Protein AF-A0A7V3AU73-F1 (afdb_monomer_lite)

Secondary structure (DSSP, 8-state):
--S-------TTTS-TTT-HHHHEE---S-----TT-------EE---TTPPSEEEEEEEE----SSHHHHHHHHHHS---EEEEEEEE-------EEEEEEEES-SEESSSPEEEEEEEEE-SSS-EEEEEEEEEEETTS-EEEEEEEEEEE-TT-EEEEEEEE--SS-EEEEEEEEEEETTTTEEEEEEEEEEE--HHHHHHHHHHHHHHHHHHHHHHHHHHHHT--S-S----------

Structure (mmCIF, N/CA/C/O backbone):
data_AF-A0A7V3AU73-F1
#
_entry.id   AF-A0A7V3AU73-F1
#
loop_
_atom_site.group_PDB
_atom_site.id
_atom_site.type_symbol
_atom_site.label_atom_id
_atom_site.label_alt_id
_atom_site.label_comp_id
_atom_site.label_asym_id
_atom_site.label_entity_id
_atom_site.label_seq_id
_atom_site.pdbx_PDB_ins_code
_atom_site.Cartn_x
_atom_site.Cartn_y
_atom_site.Cartn_z
_atom_site.occupancy
_atom_site.B_iso_or_equiv
_atom_site.auth_seq_id
_atom_site.auth_comp_id
_atom_site.auth_asym_id
_atom_site.auth_atom_id
_atom_site.pdbx_PDB_model_num
ATOM 1 N N . MET A 1 1 ? 14.016 13.821 -32.646 1.00 44.41 1 MET A N 1
ATOM 2 C CA . MET A 1 1 ? 15.423 14.278 -32.546 1.00 44.41 1 MET A CA 1
ATOM 3 C C . MET A 1 1 ? 15.531 15.671 -33.164 1.00 44.41 1 MET A C 1
ATOM 5 O O . MET A 1 1 ? 15.060 15.792 -34.288 1.00 44.41 1 MET A O 1
ATOM 9 N N . PRO A 1 2 ? 16.082 16.699 -32.487 1.00 37.84 2 PRO A N 1
ATOM 10 C CA . PRO A 1 2 ? 16.009 18.085 -32.972 1.00 37.84 2 PRO A CA 1
ATOM 11 C C . PRO A 1 2 ? 17.142 18.556 -33.902 1.00 37.84 2 PRO A C 1
ATOM 13 O O . PRO A 1 2 ? 17.043 19.681 -34.363 1.00 37.84 2 PRO A O 1
ATOM 16 N N . ASP A 1 3 ? 18.185 17.762 -34.197 1.00 43.97 3 ASP A N 1
ATOM 17 C CA . ASP A 1 3 ? 19.396 18.325 -34.845 1.00 43.97 3 ASP A CA 1
ATOM 18 C C . ASP A 1 3 ? 19.974 17.534 -36.038 1.00 43.97 3 ASP A C 1
ATOM 20 O O . ASP A 1 3 ? 21.071 17.821 -36.503 1.00 43.97 3 ASP A O 1
ATOM 24 N N . GLY A 1 4 ? 19.264 16.519 -36.555 1.00 45.91 4 GLY A N 1
ATOM 25 C CA . GLY A 1 4 ? 19.542 15.882 -37.863 1.00 45.91 4 GLY A CA 1
ATOM 26 C C . GLY A 1 4 ? 20.927 15.242 -38.091 1.00 45.91 4 GLY A C 1
ATOM 27 O O . GLY A 1 4 ? 21.167 14.668 -39.155 1.00 45.91 4 GLY A O 1
ATOM 28 N N . LYS A 1 5 ? 21.851 15.308 -37.128 1.00 54.16 5 LYS A N 1
ATOM 29 C CA . LYS A 1 5 ? 23.235 14.860 -37.283 1.00 54.16 5 LYS A CA 1
ATOM 30 C C . LYS A 1 5 ? 23.318 13.340 -37.137 1.00 54.16 5 LYS A C 1
ATOM 32 O O . LYS A 1 5 ? 23.089 12.790 -36.062 1.00 54.16 5 LYS A O 1
ATOM 37 N N . ARG A 1 6 ? 23.650 12.657 -38.235 1.00 55.69 6 ARG A N 1
ATOM 38 C CA . ARG A 1 6 ? 23.895 11.208 -38.275 1.00 55.69 6 ARG A CA 1
ATOM 39 C C . ARG A 1 6 ? 25.216 10.910 -37.562 1.00 55.69 6 ARG A C 1
ATOM 41 O O . ARG A 1 6 ? 26.278 11.215 -38.097 1.00 55.69 6 ARG A O 1
ATOM 48 N N . ILE A 1 7 ? 25.164 10.334 -36.363 1.00 59.19 7 ILE A N 1
ATOM 49 C CA . ILE A 1 7 ? 26.366 9.888 -35.650 1.00 59.19 7 ILE A CA 1
ATOM 50 C C . ILE A 1 7 ? 26.453 8.367 -35.771 1.00 59.19 7 ILE A C 1
ATOM 52 O O . ILE A 1 7 ? 25.631 7.633 -35.225 1.00 59.19 7 ILE A O 1
ATOM 56 N N . LEU A 1 8 ? 27.448 7.900 -36.524 1.00 63.59 8 LEU A N 1
ATOM 57 C CA . LEU A 1 8 ? 27.795 6.486 -36.607 1.00 63.59 8 LEU A CA 1
ATOM 58 C C . LEU A 1 8 ? 28.567 6.113 -35.346 1.00 63.59 8 LEU A C 1
ATOM 60 O O . LEU A 1 8 ? 29.706 6.533 -35.153 1.00 63.59 8 LEU A O 1
ATOM 64 N N . HIS A 1 9 ? 27.933 5.330 -34.484 1.00 64.56 9 HIS A N 1
ATOM 65 C CA . HIS A 1 9 ? 28.594 4.772 -33.320 1.00 64.56 9 HIS A CA 1
ATOM 66 C C . HIS A 1 9 ? 29.014 3.332 -33.588 1.00 64.56 9 HIS A C 1
ATOM 68 O O . HIS A 1 9 ? 28.239 2.547 -34.133 1.00 64.56 9 HIS A O 1
ATOM 74 N N . ASP A 1 10 ? 30.225 2.980 -33.157 1.00 67.62 10 ASP A N 1
ATOM 75 C CA . ASP A 1 10 ? 30.650 1.587 -33.114 1.00 67.62 10 ASP A CA 1
ATOM 76 C C . ASP A 1 10 ? 29.759 0.838 -32.103 1.00 67.62 10 ASP A C 1
ATOM 78 O O . ASP A 1 10 ? 29.792 1.150 -30.906 1.00 67.62 10 ASP A O 1
ATOM 82 N N . PRO A 1 11 ? 28.961 -0.146 -32.545 1.00 63.16 11 PRO A N 1
ATOM 83 C CA . PRO A 1 11 ? 28.036 -0.881 -31.687 1.00 63.16 11 PRO A CA 1
ATOM 84 C C . PRO A 1 11 ? 28.721 -1.664 -30.551 1.00 63.16 11 PRO A C 1
ATOM 86 O O . PRO A 1 11 ? 28.030 -2.120 -29.640 1.00 63.16 11 PRO A O 1
ATOM 89 N N . TYR A 1 12 ? 30.050 -1.820 -30.573 1.00 64.38 12 TYR A N 1
ATOM 90 C CA . TYR A 1 12 ? 30.824 -2.421 -29.481 1.00 64.38 12 TYR A CA 1
ATOM 91 C C . TYR A 1 12 ? 31.337 -1.406 -28.448 1.00 64.38 12 TYR A C 1
ATOM 93 O O . TYR A 1 12 ? 31.782 -1.814 -27.377 1.00 64.38 12 TYR A O 1
ATOM 101 N N . LYS A 1 13 ? 31.266 -0.101 -28.742 1.00 71.75 13 LYS A N 1
ATOM 102 C CA . LYS A 1 13 ? 31.781 0.989 -27.889 1.00 71.75 13 LYS A CA 1
ATOM 103 C C . LYS A 1 13 ? 30.684 1.870 -27.284 1.00 71.75 13 LYS A C 1
ATOM 105 O O . LYS A 1 13 ? 30.987 2.846 -26.605 1.00 71.75 13 LYS A O 1
ATOM 110 N N . VAL A 1 14 ? 29.421 1.549 -27.544 1.00 74.19 14 VAL A N 1
ATOM 111 C CA . VAL A 1 14 ? 28.250 2.261 -27.013 1.00 74.19 14 VAL A CA 1
ATOM 112 C C . VAL A 1 14 ? 27.776 1.672 -25.692 1.00 74.19 14 VAL A C 1
ATOM 114 O O . VAL A 1 14 ? 27.942 0.478 -25.435 1.00 74.19 14 VAL A O 1
ATOM 117 N N . ASP A 1 15 ? 27.122 2.502 -24.879 1.00 76.56 15 ASP A N 1
ATOM 118 C CA . ASP A 1 15 ? 26.370 2.031 -23.718 1.00 76.56 15 ASP A CA 1
ATOM 119 C C . ASP A 1 15 ? 25.261 1.072 -24.180 1.00 76.56 15 ASP A C 1
ATOM 121 O O . ASP A 1 15 ? 24.298 1.458 -24.852 1.00 76.56 15 ASP A O 1
ATOM 125 N N . LYS A 1 16 ? 25.410 -0.202 -23.808 1.00 78.19 16 LYS A N 1
ATOM 126 C CA . LYS A 1 16 ? 24.488 -1.279 -24.179 1.00 78.19 16 LYS A CA 1
ATOM 127 C C . LYS A 1 16 ? 23.108 -1.124 -23.542 1.00 78.19 16 LYS A C 1
ATOM 129 O O . LYS A 1 16 ? 22.170 -1.767 -23.995 1.00 78.19 16 LYS A O 1
ATOM 134 N N . THR A 1 17 ? 22.956 -0.282 -22.520 1.00 74.00 17 THR A N 1
ATOM 135 C CA . THR A 1 17 ? 21.655 -0.007 -21.887 1.00 74.00 17 THR A CA 1
ATOM 136 C C . THR A 1 17 ? 20.844 1.061 -22.625 1.00 74.00 17 THR A C 1
ATOM 138 O O . THR A 1 17 ? 19.645 1.188 -22.386 1.00 74.00 17 THR A O 1
ATOM 141 N N . GLN A 1 18 ? 21.475 1.817 -23.533 1.00 74.12 18 GLN A N 1
ATOM 142 C CA . GLN A 1 18 ? 20.872 2.983 -24.191 1.00 74.12 18 GLN A CA 1
ATOM 143 C C . GLN A 1 18 ? 21.054 3.008 -25.717 1.00 74.12 18 GLN A C 1
ATOM 145 O O . GLN A 1 18 ? 20.690 3.988 -26.365 1.00 74.12 18 GLN A O 1
ATOM 150 N N . SER A 1 19 ? 21.603 1.950 -26.320 1.00 81.31 19 SER A N 1
ATOM 151 C CA . SER A 1 19 ? 21.853 1.906 -27.761 1.00 81.31 19 SER A CA 1
ATOM 152 C C . SER A 1 19 ? 21.180 0.721 -28.441 1.00 81.31 19 SER A C 1
ATOM 154 O O . SER A 1 19 ? 21.628 -0.421 -28.320 1.00 81.31 19 SER A O 1
ATOM 156 N N . LEU A 1 20 ? 20.179 1.014 -29.276 1.00 83.31 20 LEU A N 1
ATOM 157 C CA . LEU A 1 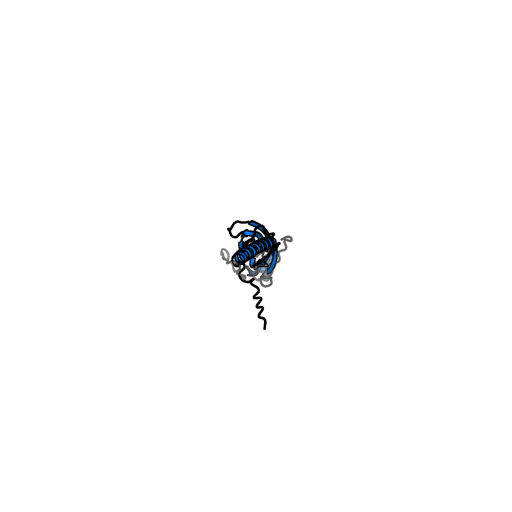20 ? 19.521 0.028 -30.138 1.00 83.31 20 LEU A CA 1
ATOM 158 C C . LEU A 1 20 ? 20.498 -0.656 -31.111 1.00 83.31 20 LEU A C 1
ATOM 160 O O . LEU A 1 20 ? 20.354 -1.841 -31.395 1.00 83.31 20 LEU A O 1
ATOM 164 N N . GLY A 1 21 ? 21.557 0.036 -31.548 1.00 83.38 21 GLY A N 1
ATOM 165 C CA . GLY A 1 21 ? 22.608 -0.559 -32.386 1.00 83.38 21 GLY A CA 1
ATOM 166 C C . GLY A 1 21 ? 23.348 -1.729 -31.720 1.00 83.38 21 GLY A C 1
ATOM 167 O O . GLY A 1 21 ? 23.865 -2.614 -32.408 1.00 83.38 21 GLY A O 1
ATOM 168 N N . SER A 1 22 ? 23.378 -1.769 -30.382 1.00 84.62 22 SER A N 1
ATOM 169 C CA . SER A 1 22 ? 23.970 -2.872 -29.612 1.00 84.62 22 SER A CA 1
ATOM 170 C C . SER A 1 22 ? 23.030 -4.076 -29.442 1.00 84.62 22 SER A C 1
ATOM 172 O O . SER A 1 22 ? 23.507 -5.203 -29.271 1.00 84.62 22 SER A O 1
ATOM 174 N N . TRP A 1 23 ? 21.716 -3.844 -29.538 1.00 88.94 23 TRP A N 1
ATOM 175 C CA . TRP A 1 23 ? 20.660 -4.861 -29.451 1.00 88.94 23 TRP A CA 1
ATOM 176 C C . TRP A 1 23 ? 20.422 -5.553 -30.794 1.00 88.94 23 TRP A C 1
ATOM 178 O O . TRP A 1 23 ? 19.960 -6.689 -30.838 1.00 88.94 23 TRP A O 1
ATOM 188 N N . ILE A 1 24 ? 20.765 -4.887 -31.901 1.00 89.25 24 ILE A N 1
ATOM 189 C CA . ILE A 1 24 ? 20.651 -5.443 -33.250 1.00 89.25 24 ILE A CA 1
ATOM 190 C C . ILE A 1 24 ? 21.712 -6.528 -33.472 1.00 89.25 24 ILE A C 1
ATOM 192 O O . ILE A 1 24 ? 22.922 -6.263 -33.517 1.00 89.25 24 ILE A O 1
ATOM 196 N N . ARG A 1 25 ? 21.238 -7.756 -33.683 1.00 89.56 25 ARG A N 1
ATOM 197 C CA . ARG A 1 25 ? 22.024 -8.907 -34.125 1.00 89.56 25 ARG A CA 1
ATOM 198 C C . ARG A 1 25 ? 21.788 -9.109 -35.619 1.00 89.56 25 ARG A C 1
ATOM 200 O O . ARG A 1 25 ? 20.694 -9.448 -36.060 1.00 89.56 25 ARG A O 1
ATOM 207 N N . ILE A 1 26 ? 22.838 -8.859 -36.389 1.00 88.00 26 ILE A N 1
ATOM 208 C CA . ILE A 1 26 ? 22.878 -9.020 -37.841 1.00 88.00 26 ILE A CA 1
ATOM 209 C C . ILE A 1 26 ? 24.283 -9.479 -38.227 1.00 88.00 26 ILE A C 1
ATOM 211 O O . ILE A 1 26 ? 25.243 -9.213 -37.498 1.00 88.00 26 ILE A O 1
ATOM 215 N N . GLN A 1 27 ? 24.424 -10.160 -39.360 1.00 82.19 27 GLN A N 1
ATOM 216 C CA . GLN A 1 27 ? 25.736 -10.468 -39.916 1.00 82.19 27 GLN A CA 1
ATOM 217 C C . GLN A 1 27 ? 26.472 -9.162 -40.263 1.00 82.19 27 GLN A C 1
ATOM 219 O O . GLN A 1 27 ? 25.979 -8.353 -41.042 1.00 82.19 27 GLN A O 1
ATOM 224 N N . ARG A 1 28 ? 27.644 -8.947 -39.650 1.00 76.31 28 ARG A N 1
ATOM 225 C CA . ARG A 1 28 ? 28.476 -7.734 -39.819 1.00 76.31 28 ARG A CA 1
ATOM 226 C C . ARG A 1 28 ? 29.751 -7.977 -40.631 1.00 76.31 28 ARG A C 1
ATOM 228 O O . ARG A 1 28 ? 30.557 -7.066 -40.787 1.00 76.31 28 ARG A O 1
ATOM 235 N N . SER A 1 29 ? 29.964 -9.209 -41.094 1.00 74.56 29 SER A N 1
ATOM 236 C CA . SER A 1 29 ? 31.065 -9.548 -41.995 1.00 74.56 29 SER A CA 1
ATOM 237 C C . SER A 1 29 ? 30.794 -9.019 -43.403 1.00 74.56 29 SER A C 1
ATOM 239 O O . SER A 1 29 ? 29.657 -8.677 -43.725 1.00 74.56 29 SER A O 1
ATOM 241 N N . ALA A 1 30 ? 31.820 -9.015 -44.257 1.00 79.38 30 ALA A N 1
ATOM 242 C CA . ALA A 1 30 ? 31.629 -8.797 -45.686 1.00 79.38 30 ALA A CA 1
ATOM 243 C C . ALA A 1 30 ? 30.572 -9.774 -46.230 1.00 79.38 30 ALA A C 1
ATOM 245 O O . ALA A 1 30 ? 30.583 -10.963 -45.896 1.00 79.38 30 ALA A O 1
ATOM 246 N N . ILE A 1 31 ? 29.645 -9.243 -47.024 1.00 83.00 31 ILE A N 1
ATOM 247 C CA . ILE A 1 31 ? 28.599 -10.002 -47.706 1.00 83.00 31 ILE A CA 1
ATOM 248 C C . ILE A 1 31 ? 28.890 -9.867 -49.194 1.00 83.00 31 ILE A C 1
ATOM 250 O O . ILE A 1 31 ? 28.791 -8.777 -49.754 1.00 83.00 31 ILE A O 1
ATOM 254 N N . GLU A 1 32 ? 29.286 -10.966 -49.821 1.00 83.94 32 GLU A N 1
ATOM 255 C CA . GLU A 1 32 ? 29.528 -11.004 -51.258 1.00 83.94 32 GLU A CA 1
ATOM 256 C C . GLU A 1 32 ? 28.203 -11.241 -51.989 1.00 83.94 32 GLU A C 1
ATOM 258 O O . GLU A 1 32 ? 27.540 -12.255 -51.770 1.00 83.94 32 GLU A O 1
ATOM 263 N N . LEU A 1 33 ? 27.807 -10.301 -52.848 1.00 84.31 33 LEU A N 1
ATOM 264 C CA . LEU A 1 33 ? 26.556 -10.360 -53.599 1.00 84.31 33 LEU A CA 1
ATOM 265 C C . LEU A 1 33 ? 26.846 -10.351 -55.101 1.00 84.31 33 LEU A C 1
ATOM 267 O O . LEU A 1 33 ? 27.285 -9.348 -55.660 1.00 84.31 33 LEU A O 1
ATOM 271 N N . TRP A 1 34 ? 26.580 -11.478 -55.754 1.00 87.81 34 TRP A N 1
ATOM 272 C CA . TRP A 1 34 ? 26.745 -11.626 -57.198 1.00 87.81 34 TRP A CA 1
ATOM 273 C C . TRP A 1 34 ? 25.564 -11.010 -57.967 1.00 87.81 34 TRP A C 1
ATOM 275 O O . TRP A 1 34 ? 24.449 -10.966 -57.437 1.00 87.81 34 TRP A O 1
ATOM 285 N N . PRO A 1 35 ? 25.758 -10.584 -59.230 1.00 88.44 35 PRO A N 1
ATOM 286 C CA . PRO A 1 35 ? 24.667 -10.095 -60.068 1.00 88.44 35 PRO A CA 1
ATOM 287 C C . PRO A 1 35 ? 23.498 -11.088 -60.121 1.00 88.44 35 PRO A C 1
ATOM 289 O O . PRO A 1 35 ? 23.710 -12.291 -60.260 1.00 88.44 35 PRO A O 1
ATOM 292 N N . GLN A 1 36 ? 22.267 -10.575 -60.020 1.00 91.12 36 GLN A N 1
ATOM 293 C CA . GLN A 1 36 ? 21.020 -11.360 -60.027 1.00 91.12 36 GLN A CA 1
ATOM 294 C C . GLN A 1 36 ? 20.860 -12.359 -58.865 1.00 91.12 36 GLN A C 1
ATOM 296 O O . GLN A 1 36 ? 19.946 -13.183 -58.892 1.00 91.12 36 GLN A O 1
ATOM 301 N N . LYS A 1 37 ? 21.714 -12.308 -57.833 1.00 90.75 37 LYS A N 1
ATOM 302 C CA . LYS A 1 37 ? 21.525 -13.107 -56.618 1.00 90.75 37 LYS A CA 1
ATOM 303 C C . LYS A 1 37 ? 20.809 -12.317 -55.534 1.00 90.75 37 LYS A C 1
ATOM 305 O O . LYS A 1 37 ? 21.000 -11.117 -55.383 1.00 90.75 37 LYS A O 1
ATOM 310 N N . GLU A 1 38 ? 20.016 -13.036 -54.753 1.00 88.38 38 GLU A N 1
ATOM 311 C CA . GLU A 1 38 ? 19.366 -12.544 -53.545 1.00 88.38 38 GLU A CA 1
ATOM 312 C C . GLU A 1 38 ? 19.988 -13.248 -52.336 1.00 88.38 38 GLU A C 1
ATOM 314 O O . GLU A 1 38 ? 20.197 -14.464 -52.354 1.00 88.38 38 GLU A O 1
ATOM 319 N N . ILE A 1 39 ? 20.287 -12.488 -51.284 1.00 86.88 39 ILE A N 1
ATOM 320 C CA . ILE A 1 39 ? 20.764 -13.022 -50.007 1.00 86.88 39 ILE A CA 1
ATOM 321 C C . ILE A 1 39 ? 19.788 -12.590 -48.921 1.00 86.88 39 ILE A C 1
ATOM 323 O O . ILE A 1 39 ? 19.478 -11.408 -48.781 1.00 86.88 39 ILE A O 1
ATOM 327 N N . LYS A 1 40 ? 19.328 -13.555 -48.122 1.00 88.75 40 LYS A N 1
ATOM 328 C CA . LYS A 1 40 ? 18.497 -13.296 -46.946 1.00 88.75 40 LYS A CA 1
ATOM 329 C C . LYS A 1 40 ? 19.389 -13.150 -45.725 1.00 88.75 40 LYS A C 1
ATOM 331 O O . LYS A 1 40 ? 20.079 -14.095 -45.350 1.00 88.75 40 LYS A O 1
ATOM 336 N N . ILE A 1 41 ? 19.351 -11.979 -45.101 1.00 87.25 41 ILE A N 1
ATOM 337 C CA . ILE A 1 41 ? 20.136 -11.684 -43.904 1.00 87.25 41 ILE A CA 1
ATOM 338 C C . ILE A 1 41 ? 19.188 -11.719 -42.702 1.00 87.25 41 ILE A C 1
ATOM 340 O O . ILE A 1 41 ? 18.298 -10.868 -42.618 1.00 87.25 41 ILE A O 1
ATOM 344 N N . PRO A 1 42 ? 19.329 -12.685 -41.779 1.00 89.12 42 PRO A N 1
ATOM 345 C CA . PRO A 1 42 ? 18.501 -12.721 -40.586 1.00 89.12 42 PRO A CA 1
ATOM 346 C C . PRO A 1 42 ? 18.829 -11.527 -39.684 1.00 89.12 42 PRO A C 1
ATOM 348 O O . PRO A 1 42 ? 19.992 -11.235 -39.400 1.00 89.12 42 PRO A O 1
ATOM 351 N N . LEU A 1 43 ? 17.775 -10.859 -39.226 1.00 89.25 43 LEU A N 1
ATOM 352 C CA . LEU A 1 43 ? 17.826 -9.761 -38.273 1.00 89.25 43 LEU A CA 1
ATOM 353 C C . LEU A 1 43 ? 17.102 -10.201 -37.002 1.00 89.25 43 LEU A C 1
ATOM 355 O O . LEU A 1 43 ? 15.934 -10.585 -37.064 1.00 89.25 43 LEU A O 1
ATOM 359 N N . SER A 1 44 ? 17.769 -10.121 -35.854 1.00 91.06 44 SER A N 1
ATOM 360 C CA . SER A 1 44 ? 17.131 -10.308 -34.551 1.00 91.06 44 SER A CA 1
ATOM 361 C C . SER A 1 44 ? 17.472 -9.171 -33.595 1.00 91.06 44 SER A C 1
ATOM 363 O O . SER A 1 44 ? 18.477 -8.470 -33.747 1.00 91.06 44 SER A O 1
ATOM 365 N N . LEU A 1 45 ? 16.586 -8.961 -32.623 1.00 90.44 45 LEU A N 1
ATOM 366 C CA . LEU A 1 45 ? 16.722 -7.935 -31.604 1.00 90.44 45 LEU A CA 1
ATOM 367 C C . LEU A 1 45 ? 16.863 -8.600 -30.236 1.00 90.44 45 LEU A C 1
ATOM 369 O O . LEU A 1 45 ? 15.994 -9.357 -29.817 1.00 90.44 45 LEU A O 1
ATOM 373 N N . ASP A 1 46 ? 17.957 -8.291 -29.557 1.00 89.62 46 ASP A N 1
ATOM 374 C CA . ASP A 1 46 ? 18.306 -8.788 -28.231 1.00 89.62 46 ASP A CA 1
ATOM 375 C C . ASP A 1 46 ? 18.366 -7.589 -27.277 1.00 89.62 46 ASP A C 1
ATOM 377 O O . ASP A 1 46 ? 19.396 -6.921 -27.143 1.00 89.62 46 ASP A O 1
ATOM 381 N N . ILE A 1 47 ? 17.201 -7.235 -26.723 1.00 86.06 47 ILE A N 1
ATOM 382 C CA . ILE A 1 47 ? 17.039 -6.061 -25.858 1.00 86.06 47 ILE A CA 1
ATOM 383 C C . ILE A 1 47 ? 17.734 -6.340 -24.527 1.00 86.06 47 ILE A C 1
ATOM 385 O O . ILE A 1 47 ? 17.485 -7.356 -23.880 1.00 86.06 47 ILE A O 1
ATOM 389 N N . HIS A 1 48 ? 18.588 -5.413 -24.094 1.00 83.81 48 HIS A N 1
ATOM 390 C CA . HIS A 1 48 ? 19.292 -5.557 -22.826 1.00 83.81 48 HIS A CA 1
ATOM 391 C C . HIS A 1 48 ? 18.298 -5.673 -21.645 1.00 83.81 48 HIS A C 1
ATOM 393 O O . HIS A 1 48 ? 17.381 -4.856 -21.563 1.00 83.81 48 HIS A O 1
ATOM 399 N N . PRO A 1 49 ? 18.489 -6.593 -20.676 1.00 79.00 49 PRO A N 1
ATOM 400 C CA . PRO A 1 49 ? 17.569 -6.760 -19.538 1.00 79.00 49 PRO A CA 1
ATOM 401 C C . PRO A 1 49 ? 17.388 -5.507 -18.666 1.00 79.00 49 PRO A C 1
ATOM 403 O O . PRO A 1 49 ? 16.388 -5.364 -17.974 1.00 79.00 49 PRO A O 1
ATOM 406 N N . GLN A 1 50 ? 18.374 -4.608 -18.690 1.00 82.00 50 GLN A N 1
ATOM 407 C CA . GLN A 1 50 ? 18.365 -3.309 -18.001 1.00 82.00 50 GLN A CA 1
ATOM 408 C C . GLN A 1 50 ? 18.231 -2.130 -18.980 1.00 82.00 50 GLN A C 1
ATOM 410 O O . GLN A 1 50 ? 18.719 -1.035 -18.700 1.00 82.00 50 GLN A O 1
ATOM 415 N N . ALA A 1 51 ? 17.672 -2.360 -20.172 1.00 83.31 51 ALA A N 1
ATOM 416 C CA . ALA A 1 51 ? 17.346 -1.275 -21.087 1.00 83.31 51 ALA A CA 1
ATOM 417 C C . ALA A 1 51 ? 16.431 -0.278 -20.370 1.00 83.31 51 ALA A C 1
ATOM 419 O O . ALA A 1 51 ? 15.449 -0.668 -19.733 1.00 83.31 51 ALA A O 1
ATOM 420 N N . LYS A 1 52 ? 16.776 1.008 -20.446 1.00 83.12 52 LYS A N 1
ATOM 421 C CA . LYS A 1 52 ? 15.912 2.051 -19.898 1.00 83.12 52 LYS A CA 1
ATOM 422 C C . LYS A 1 52 ? 14.652 2.161 -20.752 1.00 83.12 52 LYS A C 1
ATOM 424 O O . LYS A 1 52 ? 14.647 1.803 -21.929 1.00 83.12 52 LYS A O 1
ATOM 429 N N . SER A 1 53 ? 13.580 2.649 -20.149 1.00 86.94 53 SER A N 1
ATOM 430 C CA . SER A 1 53 ? 12.392 2.999 -20.908 1.00 86.94 53 SER A CA 1
ATOM 431 C C . SER A 1 53 ? 12.677 4.128 -21.883 1.00 86.94 53 SER A C 1
ATOM 433 O O . SER A 1 53 ? 13.482 5.025 -21.622 1.00 86.94 53 SER A O 1
ATOM 435 N N . GLY A 1 54 ? 12.000 4.083 -23.023 1.00 86.12 54 GLY A N 1
ATOM 436 C CA . GLY A 1 54 ? 12.106 5.127 -24.023 1.00 86.12 54 GLY A CA 1
ATOM 437 C C . GLY A 1 54 ? 11.941 4.617 -25.442 1.00 86.12 54 GLY A C 1
ATOM 438 O O . GLY A 1 54 ? 11.755 3.427 -25.701 1.00 86.12 54 GLY A O 1
ATOM 439 N N . ILE A 1 55 ? 12.018 5.564 -26.373 1.00 85.88 55 ILE A N 1
ATOM 440 C CA . ILE A 1 55 ? 11.957 5.298 -27.806 1.00 85.88 55 ILE A CA 1
ATOM 441 C C . ILE A 1 55 ? 13.374 5.348 -28.355 1.00 85.88 55 ILE A C 1
ATOM 443 O O . ILE A 1 55 ? 14.065 6.364 -28.260 1.00 85.88 55 ILE A O 1
ATOM 447 N N . TYR A 1 56 ? 13.789 4.243 -28.954 1.00 87.62 56 TYR A N 1
ATOM 448 C CA . TYR A 1 56 ? 15.095 4.094 -29.557 1.00 87.62 56 TYR A CA 1
ATOM 449 C C . TYR A 1 56 ? 14.975 4.043 -31.073 1.00 87.62 56 TYR A C 1
ATOM 451 O O . TYR A 1 56 ? 14.111 3.363 -31.630 1.00 87.62 56 TYR A O 1
ATOM 459 N N . HIS A 1 57 ? 15.893 4.742 -31.732 1.00 86.56 57 HIS A N 1
ATOM 460 C CA . HIS A 1 57 ? 15.967 4.830 -33.182 1.00 86.56 57 HIS A CA 1
ATOM 461 C C . HIS A 1 57 ? 17.299 4.267 -33.661 1.00 86.56 57 HIS A C 1
ATOM 463 O O . HIS A 1 57 ? 18.353 4.548 -33.086 1.00 86.56 57 HIS A O 1
ATOM 469 N N . SER A 1 58 ? 17.260 3.474 -34.723 1.00 87.62 58 SER A N 1
ATOM 470 C CA . SER A 1 58 ? 18.455 2.972 -35.388 1.00 87.62 58 SER A CA 1
ATOM 471 C C . SER A 1 58 ? 18.230 2.903 -36.888 1.00 87.62 58 SER A C 1
ATOM 473 O O . SER A 1 58 ? 17.099 2.799 -37.363 1.00 87.62 58 SER A O 1
ATOM 475 N N . VAL A 1 59 ? 19.330 2.978 -37.624 1.00 86.19 59 VAL A N 1
ATOM 476 C CA . VAL A 1 59 ? 19.348 2.874 -39.075 1.00 86.19 59 VAL A CA 1
ATOM 477 C C . VAL A 1 59 ? 20.340 1.785 -39.442 1.00 86.19 59 VAL A C 1
ATOM 479 O O . VAL A 1 59 ? 21.496 1.835 -39.022 1.00 86.19 59 VAL A O 1
ATOM 482 N N . ILE A 1 60 ? 19.890 0.805 -40.220 1.00 86.88 60 ILE A N 1
ATOM 483 C CA . ILE A 1 60 ? 20.768 -0.186 -40.841 1.00 86.88 60 ILE A CA 1
ATOM 484 C C . ILE A 1 60 ? 21.015 0.266 -42.275 1.00 86.88 60 ILE A C 1
ATOM 486 O O . ILE A 1 60 ? 20.068 0.452 -43.039 1.00 86.88 60 ILE A O 1
ATOM 490 N N . VAL A 1 61 ? 22.288 0.436 -42.624 1.00 87.25 61 VAL A N 1
ATOM 491 C CA . VAL A 1 61 ? 22.724 0.845 -43.962 1.00 87.25 61 VAL A CA 1
ATOM 492 C C . VAL A 1 61 ? 23.565 -0.274 -44.557 1.00 87.25 61 VAL A C 1
ATOM 494 O O . VAL A 1 61 ? 24.542 -0.707 -43.945 1.00 87.25 61 VAL A O 1
ATOM 497 N N . PHE A 1 62 ? 23.202 -0.726 -45.755 1.00 85.94 62 PHE A N 1
ATOM 498 C CA . PHE A 1 62 ? 24.019 -1.660 -46.527 1.00 85.94 62 PHE A CA 1
ATOM 499 C C . PHE A 1 62 ? 24.902 -0.866 -47.483 1.00 85.94 62 PHE A C 1
ATOM 501 O O . PHE A 1 62 ? 24.403 -0.224 -48.404 1.00 85.94 62 PHE A O 1
ATOM 508 N N . SER A 1 63 ? 26.211 -0.897 -47.238 1.00 87.31 63 SER A N 1
ATOM 509 C CA . SER A 1 63 ? 27.203 -0.161 -48.019 1.00 87.31 63 SER A CA 1
ATOM 510 C C . SER A 1 63 ? 28.153 -1.091 -48.751 1.00 87.31 63 SER A C 1
ATOM 512 O O . SER A 1 63 ? 28.441 -2.195 -48.292 1.00 87.31 63 SER A O 1
ATOM 514 N N . PHE A 1 64 ? 28.627 -0.624 -49.901 1.00 87.38 64 PHE A N 1
ATOM 515 C CA . PHE A 1 64 ? 29.598 -1.320 -50.731 1.00 87.38 64 PHE A CA 1
ATOM 516 C C . PHE A 1 64 ? 31.012 -0.814 -50.430 1.00 87.38 64 PHE A C 1
ATOM 518 O O . PHE A 1 64 ? 31.216 0.357 -50.109 1.00 87.38 64 PHE A O 1
ATOM 525 N N . GLY A 1 65 ? 31.998 -1.696 -50.559 1.00 87.44 65 GLY A N 1
ATOM 526 C CA . GLY A 1 65 ? 33.415 -1.384 -50.388 1.00 87.44 65 GLY A CA 1
ATOM 527 C C . GLY A 1 65 ? 34.244 -2.658 -50.270 1.00 87.44 65 GLY A C 1
ATOM 528 O O . GLY A 1 65 ? 33.730 -3.709 -49.890 1.00 87.44 65 GLY A O 1
ATOM 529 N N . SER A 1 66 ? 35.531 -2.561 -50.589 1.00 85.19 66 SER A N 1
ATOM 530 C CA . SER A 1 66 ? 36.497 -3.658 -50.452 1.00 85.19 66 SER A CA 1
ATOM 531 C C . SER A 1 66 ? 37.036 -3.796 -49.021 1.00 85.19 66 SER A C 1
ATOM 533 O O . SER A 1 66 ? 37.614 -4.820 -48.660 1.00 85.19 66 SER A O 1
ATOM 535 N N . SER A 1 67 ? 36.819 -2.779 -48.179 1.00 85.38 67 SER A N 1
ATOM 536 C CA . SER A 1 67 ? 37.233 -2.745 -46.774 1.00 85.38 67 SER A CA 1
ATOM 537 C C . SER A 1 67 ? 36.204 -2.023 -45.893 1.00 85.38 67 SER A C 1
ATOM 539 O O . SER A 1 67 ? 35.402 -1.224 -46.378 1.00 85.38 67 SER A O 1
ATOM 541 N N . LEU A 1 68 ? 36.231 -2.270 -44.576 1.00 81.88 68 LEU A N 1
ATOM 542 C CA . LEU A 1 68 ? 35.331 -1.609 -43.620 1.00 81.88 68 LEU A CA 1
ATOM 543 C C . LEU A 1 68 ? 35.464 -0.068 -43.622 1.00 81.88 68 LEU A C 1
ATOM 545 O O . LEU A 1 68 ? 34.423 0.596 -43.619 1.00 81.88 68 LEU A O 1
ATOM 549 N N . PRO A 1 69 ? 36.675 0.534 -43.653 1.00 86.50 69 PRO A N 1
ATOM 550 C CA . PRO A 1 69 ? 36.813 1.989 -43.737 1.00 86.50 69 PRO A CA 1
ATOM 551 C C . PRO A 1 69 ? 36.209 2.570 -45.018 1.00 86.50 69 PRO A C 1
ATOM 553 O O . PRO A 1 69 ? 35.507 3.577 -44.957 1.00 86.50 69 PRO A O 1
ATOM 556 N N . GLU A 1 70 ? 36.422 1.910 -46.158 1.00 88.50 70 GLU A N 1
ATOM 557 C CA . GLU A 1 70 ? 35.862 2.328 -47.447 1.00 88.50 70 GLU A CA 1
ATOM 558 C C . GLU A 1 70 ? 34.331 2.241 -47.443 1.00 88.50 70 GLU A C 1
ATOM 560 O O . GLU A 1 70 ? 33.657 3.218 -47.760 1.00 88.50 70 GLU A O 1
ATOM 565 N N . ALA A 1 71 ? 33.771 1.116 -46.990 1.00 85.62 71 ALA A N 1
ATOM 566 C CA . ALA A 1 71 ? 32.326 0.943 -46.877 1.00 85.62 71 ALA A CA 1
ATOM 567 C C . ALA A 1 71 ? 31.695 1.959 -45.908 1.00 85.62 71 ALA A C 1
ATOM 569 O O . ALA A 1 71 ? 30.608 2.474 -46.175 1.00 85.62 71 ALA A O 1
ATOM 570 N N . THR A 1 72 ? 32.379 2.298 -44.812 1.00 83.19 72 THR A N 1
ATOM 571 C CA . THR A 1 72 ? 31.919 3.323 -43.858 1.00 83.19 72 THR A CA 1
ATOM 572 C C . THR A 1 72 ? 31.941 4.717 -44.482 1.00 83.19 72 THR A C 1
ATOM 574 O O . THR A 1 72 ? 30.976 5.464 -44.331 1.00 83.19 72 THR A O 1
ATOM 577 N N . GLY A 1 73 ? 33.000 5.059 -45.225 1.00 86.12 73 GLY A N 1
ATOM 578 C CA . GLY A 1 73 ? 33.067 6.307 -45.987 1.00 86.12 73 GLY A CA 1
ATOM 579 C C . GLY A 1 73 ? 31.960 6.391 -47.040 1.00 86.12 73 GLY A C 1
ATOM 580 O O . GLY A 1 73 ? 31.256 7.396 -47.126 1.00 86.12 73 GLY A O 1
ATOM 581 N N . ASN A 1 74 ? 31.720 5.306 -47.777 1.00 89.06 74 ASN A N 1
ATOM 582 C CA . ASN A 1 74 ? 30.645 5.234 -48.764 1.00 89.06 74 ASN A CA 1
ATOM 583 C C . ASN A 1 74 ? 29.258 5.379 -48.118 1.00 89.06 74 ASN A C 1
ATOM 585 O O . ASN A 1 74 ? 28.406 6.084 -48.652 1.00 89.06 74 ASN A O 1
ATOM 589 N N . ALA A 1 75 ? 29.044 4.806 -46.930 1.00 84.88 75 ALA A N 1
ATOM 590 C CA . ALA A 1 75 ? 27.787 4.942 -46.194 1.00 84.88 75 ALA A CA 1
ATOM 591 C C . ALA A 1 75 ? 27.478 6.388 -45.768 1.00 84.88 75 ALA A C 1
ATOM 593 O O . ALA A 1 75 ? 26.316 6.737 -45.571 1.00 84.88 75 ALA A O 1
ATOM 594 N N . GLN A 1 76 ? 28.507 7.223 -45.607 1.00 82.88 76 GLN A N 1
ATOM 595 C CA . GLN A 1 7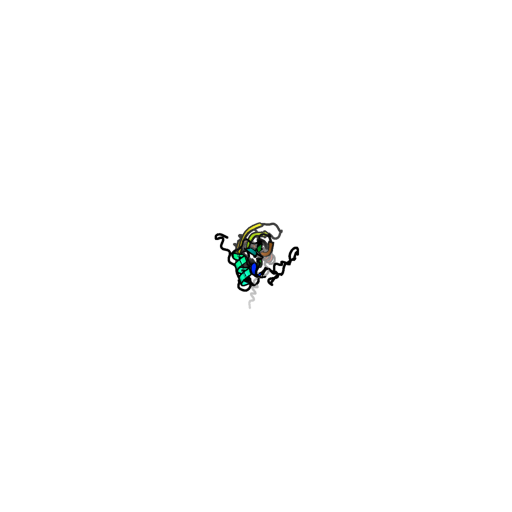6 ? 28.361 8.638 -45.260 1.00 82.88 76 GLN A CA 1
ATOM 596 C C . GLN A 1 76 ? 28.182 9.531 -46.493 1.00 82.88 76 GLN A C 1
ATOM 598 O O . GLN A 1 76 ? 27.470 10.531 -46.418 1.00 82.88 76 GLN A O 1
ATOM 603 N N . ASN A 1 77 ? 28.822 9.174 -47.610 1.00 85.88 77 ASN A N 1
ATOM 604 C CA . ASN A 1 77 ? 28.891 10.012 -48.810 1.00 85.88 77 ASN A CA 1
ATOM 605 C C . ASN A 1 77 ? 27.812 9.694 -49.855 1.00 85.88 77 ASN A C 1
ATOM 607 O O . ASN A 1 77 ? 27.463 10.562 -50.655 1.00 85.88 77 ASN A O 1
ATOM 611 N N . PHE A 1 78 ? 27.275 8.472 -49.864 1.00 83.81 78 PHE A N 1
ATOM 612 C CA . PHE A 1 78 ? 26.249 8.046 -50.814 1.00 83.81 78 PHE A CA 1
ATOM 613 C C . PHE A 1 78 ? 24.881 7.905 -50.150 1.00 83.81 78 PHE A C 1
ATOM 615 O O . PHE A 1 78 ? 24.752 7.545 -48.981 1.00 83.81 78 PHE A O 1
ATOM 622 N N . ARG A 1 79 ? 23.824 8.136 -50.936 1.00 82.75 79 ARG A N 1
ATOM 623 C CA . ARG A 1 79 ? 22.446 7.853 -50.527 1.00 82.75 79 ARG A CA 1
ATOM 624 C C . ARG A 1 79 ? 22.118 6.395 -50.834 1.00 82.75 79 ARG A C 1
ATOM 626 O O . ARG A 1 79 ? 21.718 6.065 -51.947 1.00 82.75 79 ARG A O 1
ATOM 633 N N . LEU A 1 80 ? 22.325 5.535 -49.847 1.00 85.56 80 LEU A N 1
ATOM 634 C CA . LEU A 1 80 ? 22.121 4.091 -49.951 1.00 85.56 80 LEU A CA 1
ATOM 635 C C . LEU A 1 80 ? 20.735 3.678 -49.428 1.00 85.56 80 LEU A C 1
ATOM 637 O O . LEU A 1 80 ? 20.075 4.477 -48.762 1.00 85.56 80 LEU A O 1
ATOM 641 N N . PRO A 1 81 ? 20.270 2.448 -49.711 1.00 82.88 81 PRO A N 1
ATOM 642 C CA . PRO A 1 81 ? 19.096 1.885 -49.054 1.00 82.88 81 PRO A CA 1
ATOM 643 C C . PRO A 1 81 ? 19.299 1.790 -47.536 1.00 82.88 81 PRO A C 1
ATOM 645 O O . PRO A 1 81 ? 20.316 1.280 -47.058 1.00 82.88 81 PRO A O 1
ATOM 648 N N . GLU A 1 82 ? 18.308 2.263 -46.784 1.00 86.81 82 GLU A N 1
ATOM 649 C CA . GLU A 1 82 ? 18.330 2.313 -45.323 1.00 86.81 82 GLU A CA 1
ATOM 650 C C . GLU A 1 82 ? 17.093 1.601 -44.762 1.00 86.81 82 GLU A C 1
ATOM 652 O O . GLU A 1 82 ? 15.980 1.779 -45.261 1.00 86.81 82 GLU A O 1
ATOM 657 N N . ILE A 1 83 ? 17.276 0.823 -43.696 1.00 88.06 83 ILE A N 1
ATOM 658 C CA . ILE A 1 83 ? 16.175 0.281 -42.894 1.00 88.06 83 ILE A CA 1
ATOM 659 C C . ILE A 1 83 ? 16.106 1.086 -41.600 1.00 88.06 83 ILE A C 1
ATOM 661 O O . ILE A 1 83 ? 17.054 1.085 -40.813 1.00 88.06 83 ILE A O 1
ATOM 665 N N . LEU A 1 84 ? 14.975 1.753 -41.377 1.00 88.19 84 LEU A N 1
ATOM 666 C CA . LEU A 1 84 ? 14.693 2.476 -40.140 1.00 88.19 84 LEU A CA 1
ATOM 667 C C . LEU A 1 84 ? 14.051 1.534 -39.122 1.00 88.19 84 LEU A C 1
ATOM 669 O O . LEU A 1 84 ? 13.020 0.920 -39.393 1.00 88.19 84 LEU A O 1
ATOM 673 N N . LEU A 1 85 ? 14.649 1.449 -37.938 1.00 89.50 85 LEU A N 1
ATOM 674 C CA . LEU A 1 85 ? 14.149 0.668 -36.813 1.00 89.50 85 LEU A CA 1
ATOM 675 C C . LEU A 1 85 ? 13.761 1.607 -35.674 1.00 89.50 85 LEU A C 1
ATOM 677 O O . LEU A 1 85 ? 14.591 2.366 -35.173 1.00 89.50 85 LEU A O 1
ATOM 681 N N . ASN A 1 86 ? 12.500 1.508 -35.257 1.00 90.19 86 ASN A N 1
ATOM 682 C CA . ASN A 1 86 ? 11.947 2.217 -34.110 1.00 90.19 86 ASN A CA 1
ATOM 683 C C . ASN A 1 86 ? 11.518 1.178 -33.077 1.00 90.19 86 ASN A C 1
ATOM 685 O O . ASN A 1 86 ? 10.660 0.344 -33.364 1.00 90.19 86 ASN A O 1
ATOM 689 N N . VAL A 1 87 ? 12.127 1.217 -31.895 1.00 88.62 87 VAL A N 1
ATOM 690 C CA . VAL A 1 87 ? 11.831 0.287 -30.802 1.00 88.62 87 VAL A CA 1
ATOM 691 C C . VAL A 1 87 ? 11.419 1.089 -29.581 1.00 88.62 87 VAL A C 1
ATOM 693 O O . VAL A 1 87 ? 12.172 1.937 -29.109 1.00 88.62 87 VAL A O 1
ATOM 696 N N . GLU A 1 88 ? 10.227 0.808 -29.066 1.00 88.94 88 GLU A N 1
ATOM 697 C CA . GLU A 1 88 ? 9.730 1.373 -27.816 1.00 88.94 88 GLU A CA 1
ATOM 698 C C . GLU A 1 88 ? 9.938 0.360 -26.687 1.00 88.94 88 GLU A C 1
ATOM 700 O O . GLU A 1 88 ? 9.366 -0.732 -26.699 1.00 88.94 88 GLU A O 1
ATOM 705 N N . VAL A 1 89 ? 10.767 0.725 -25.709 1.00 86.81 89 VAL A N 1
ATOM 706 C CA . VAL A 1 89 ? 10.931 -0.031 -24.466 1.00 86.81 89 VAL A CA 1
ATOM 707 C C . VAL A 1 89 ? 9.998 0.586 -23.433 1.00 86.81 89 VAL A C 1
ATOM 709 O O . VAL A 1 89 ? 10.195 1.724 -23.003 1.00 86.81 89 VAL A O 1
ATOM 712 N N . LYS A 1 90 ? 8.957 -0.159 -23.053 1.00 83.75 90 LYS A N 1
ATOM 713 C CA . LYS A 1 90 ? 7.990 0.278 -22.040 1.00 83.75 90 LYS A CA 1
ATOM 714 C C . LYS A 1 90 ? 8.586 0.166 -20.639 1.00 83.75 90 LYS A C 1
ATOM 716 O O . LYS A 1 90 ? 9.356 -0.750 -20.358 1.00 83.75 90 LYS A O 1
ATOM 721 N N . GLU A 1 91 ? 8.189 1.072 -19.751 1.00 79.69 91 GLU A N 1
ATOM 722 C CA . GLU A 1 91 ? 8.483 0.940 -18.322 1.00 79.69 91 GLU A CA 1
ATOM 723 C C . GLU A 1 91 ? 7.771 -0.279 -17.750 1.00 79.69 91 GLU A C 1
ATOM 725 O O . GLU A 1 91 ? 6.568 -0.459 -17.946 1.00 79.69 91 GLU A O 1
ATOM 730 N N . ASN A 1 92 ? 8.508 -1.101 -17.006 1.00 81.19 92 ASN A N 1
ATOM 731 C CA . ASN A 1 92 ? 7.911 -2.147 -16.192 1.00 81.19 92 ASN A CA 1
ATOM 732 C C . ASN A 1 92 ? 7.565 -1.571 -14.813 1.00 81.19 92 ASN A C 1
ATOM 734 O O . ASN A 1 92 ? 8.320 -1.753 -13.858 1.00 81.19 92 ASN A O 1
ATOM 738 N N . LEU A 1 93 ? 6.468 -0.816 -14.737 1.00 86.12 93 LEU A N 1
ATOM 739 C CA . LEU A 1 93 ? 5.966 -0.246 -13.486 1.00 86.12 93 LEU A CA 1
ATOM 740 C C . LEU A 1 93 ? 5.181 -1.308 -12.710 1.00 86.12 93 LEU A C 1
ATOM 742 O O . LEU A 1 93 ? 4.150 -1.802 -13.160 1.00 86.12 93 LEU A O 1
ATOM 746 N N . ILE A 1 94 ? 5.674 -1.644 -11.529 1.00 89.44 94 ILE A N 1
ATOM 747 C CA . ILE A 1 94 ? 5.115 -2.615 -10.599 1.00 89.44 94 ILE A CA 1
ATOM 748 C C . ILE A 1 94 ? 4.563 -1.835 -9.410 1.00 89.44 94 ILE A C 1
ATOM 750 O O . ILE A 1 94 ? 5.296 -1.457 -8.498 1.00 89.44 94 ILE A O 1
ATOM 754 N N . GLU A 1 95 ? 3.250 -1.631 -9.403 1.00 93.81 95 GLU A N 1
ATOM 755 C CA . GLU A 1 95 ? 2.516 -1.055 -8.274 1.00 93.81 95 GLU A CA 1
ATOM 756 C C . GLU A 1 95 ? 2.153 -2.176 -7.293 1.00 93.81 95 GLU A C 1
ATOM 758 O O . GLU A 1 95 ? 1.323 -3.048 -7.581 1.00 93.81 95 GLU A O 1
ATOM 763 N N . LYS A 1 96 ? 2.803 -2.210 -6.127 1.00 95.19 96 LYS A N 1
ATOM 764 C CA . LYS A 1 96 ? 2.556 -3.262 -5.136 1.00 95.19 96 LYS A CA 1
ATOM 765 C C . LYS A 1 96 ? 2.708 -2.732 -3.719 1.00 95.19 96 LYS A C 1
ATOM 767 O O . LYS A 1 96 ? 3.812 -2.479 -3.250 1.00 95.19 96 LYS A O 1
ATOM 772 N N . LEU A 1 97 ? 1.582 -2.641 -3.023 1.00 96.94 97 LEU A N 1
ATOM 773 C CA . LEU A 1 97 ? 1.540 -2.324 -1.605 1.00 96.94 97 LEU A CA 1
ATOM 774 C C . LEU A 1 97 ? 1.358 -3.600 -0.786 1.00 96.94 97 LEU A C 1
ATOM 776 O O . LEU A 1 97 ? 0.667 -4.536 -1.193 1.00 96.94 97 LEU A O 1
ATOM 780 N N . GLN A 1 98 ? 1.975 -3.627 0.387 1.00 96.94 98 GLN A N 1
ATOM 781 C CA . GLN A 1 98 ? 1.826 -4.684 1.370 1.00 96.94 98 GLN A CA 1
ATOM 782 C C . GLN A 1 98 ? 1.353 -4.084 2.691 1.00 96.94 98 GLN A C 1
ATOM 784 O O . GLN A 1 98 ? 1.995 -3.200 3.256 1.00 96.94 98 GLN A O 1
ATOM 789 N N . LEU A 1 99 ? 0.248 -4.611 3.218 1.00 97.56 99 LEU A N 1
ATOM 790 C CA . LEU A 1 99 ? -0.167 -4.324 4.583 1.00 97.56 99 LEU A CA 1
ATOM 791 C C . LEU A 1 99 ? 0.804 -4.990 5.561 1.00 97.56 99 LEU A C 1
ATOM 793 O O . LEU A 1 99 ? 0.958 -6.211 5.550 1.00 97.56 99 LEU A O 1
ATOM 797 N N . LYS A 1 100 ? 1.450 -4.192 6.411 1.00 97.88 100 LYS A N 1
ATOM 798 C CA . LYS A 1 100 ? 2.297 -4.696 7.500 1.00 97.88 100 LYS A CA 1
ATOM 799 C C . LYS A 1 100 ? 1.521 -4.851 8.790 1.00 97.88 100 LYS A C 1
ATOM 801 O O . LYS A 1 100 ? 1.741 -5.813 9.520 1.00 97.88 100 LYS A O 1
ATOM 806 N N . ASN A 1 101 ? 0.658 -3.888 9.093 1.00 97.12 101 ASN A N 1
ATOM 807 C CA . ASN A 1 101 ? -0.082 -3.886 10.341 1.00 97.12 101 ASN A CA 1
ATOM 808 C C . ASN A 1 101 ? -1.354 -3.057 10.216 1.00 97.12 101 ASN A C 1
ATOM 810 O O . ASN A 1 101 ? -1.326 -1.948 9.686 1.00 97.12 101 ASN A O 1
ATOM 814 N N 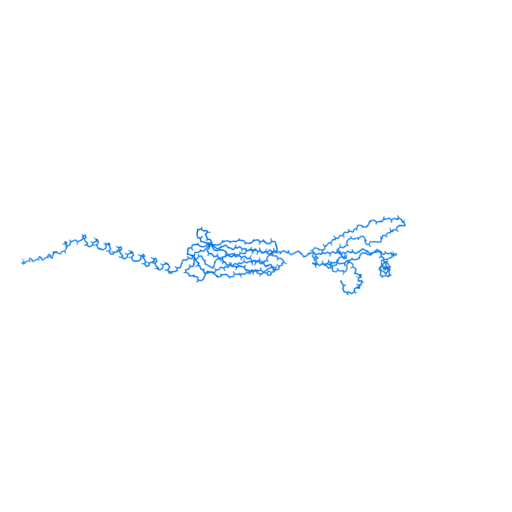. PHE A 1 102 ? -2.439 -3.551 10.789 1.00 98.00 102 PHE A N 1
ATOM 815 C CA . PHE A 1 102 ? -3.609 -2.750 11.093 1.00 98.00 102 PHE A CA 1
ATOM 816 C C . PHE A 1 102 ? -4.003 -3.048 12.534 1.00 98.00 102 PHE A C 1
ATOM 818 O O . PHE A 1 102 ? -4.235 -4.198 12.894 1.00 98.00 102 PHE A O 1
ATOM 825 N N . LYS A 1 103 ? -4.009 -2.026 13.394 1.00 97.62 103 LYS A N 1
ATOM 826 C CA . LYS A 1 103 ? -4.292 -2.199 14.825 1.00 97.62 103 LYS A CA 1
ATOM 827 C C . LYS A 1 103 ? -4.916 -0.967 15.455 1.00 97.62 103 LYS A C 1
ATOM 829 O O . LYS A 1 103 ? -4.679 0.158 15.027 1.00 97.62 103 LYS A O 1
ATOM 834 N N . ALA A 1 104 ? -5.666 -1.184 16.527 1.00 96.75 104 ALA A N 1
ATOM 835 C CA . ALA A 1 104 ? -6.008 -0.125 17.461 1.00 96.75 104 ALA A CA 1
ATOM 836 C C . ALA A 1 104 ? -4.845 0.065 18.442 1.00 96.75 104 ALA A C 1
ATOM 838 O O . ALA A 1 104 ? -4.118 -0.883 18.745 1.00 96.75 104 ALA A O 1
ATOM 839 N N . GLU A 1 105 ? -4.659 1.280 18.952 1.00 95.38 105 GLU A N 1
ATOM 840 C CA . GLU A 1 105 ? -3.631 1.546 19.967 1.00 95.38 105 GLU A CA 1
ATOM 841 C C . GLU A 1 105 ? -3.877 0.735 21.255 1.00 95.38 105 GLU A C 1
ATOM 843 O O . GLU A 1 105 ? -2.936 0.336 21.939 1.00 95.38 105 GLU A O 1
ATOM 848 N N . LYS A 1 106 ? -5.149 0.471 21.583 1.00 94.38 106 LYS A N 1
ATOM 849 C CA . LYS A 1 106 ? -5.590 -0.282 22.764 1.00 94.38 106 LYS A CA 1
ATOM 850 C C . LYS A 1 106 ? -6.725 -1.238 22.394 1.00 94.38 106 LYS A C 1
ATOM 852 O O . LYS A 1 106 ? -7.465 -1.008 21.446 1.00 94.38 106 LYS A O 1
ATOM 857 N N . ASN A 1 107 ? -6.926 -2.277 23.202 1.00 94.00 107 ASN A N 1
ATOM 858 C CA . ASN A 1 107 ? -8.054 -3.205 23.029 1.00 94.00 107 ASN A CA 1
ATOM 859 C C . ASN A 1 107 ? -9.322 -2.758 23.778 1.00 94.00 107 ASN A C 1
ATOM 861 O O . ASN A 1 107 ? -10.420 -3.219 23.462 1.00 94.00 107 ASN A O 1
ATOM 865 N N . LEU A 1 108 ? -9.178 -1.871 24.769 1.00 94.12 108 LEU A N 1
ATOM 866 C CA . LEU A 1 108 ? -10.266 -1.329 25.581 1.00 94.12 108 LEU A CA 1
ATOM 867 C C . LEU A 1 108 ? -10.124 0.192 25.705 1.00 94.12 108 LEU A C 1
ATOM 869 O O . LEU A 1 108 ? -9.081 0.691 26.128 1.00 94.12 108 LEU A O 1
ATOM 873 N N . TYR A 1 109 ? -11.199 0.909 25.390 1.00 94.81 109 TYR A N 1
ATOM 874 C CA . TYR A 1 109 ? -11.294 2.362 25.490 1.00 94.81 109 TYR A CA 1
ATOM 875 C C . TYR A 1 109 ? -12.438 2.754 26.422 1.00 94.81 109 TYR A C 1
ATOM 877 O O . TYR A 1 109 ? -13.571 2.307 26.243 1.00 94.81 109 TYR A O 1
ATOM 885 N N . LEU A 1 110 ? -12.143 3.611 27.403 1.00 92.94 110 LEU A N 1
ATOM 886 C CA . LEU A 1 110 ? -13.141 4.163 28.331 1.00 92.94 110 LEU A CA 1
ATOM 887 C C . LEU A 1 110 ? -13.623 5.569 27.940 1.00 92.94 110 LEU A C 1
ATOM 889 O O . LEU A 1 110 ? -14.633 6.060 28.450 1.00 92.94 110 LEU A O 1
ATOM 893 N N . SER A 1 111 ? -12.898 6.204 27.021 1.00 91.88 111 SER A N 1
ATOM 894 C CA . SER A 1 111 ? -13.171 7.513 26.436 1.00 91.88 111 SER A CA 1
ATOM 895 C C . SER A 1 111 ? -12.658 7.542 24.996 1.00 91.88 111 SER A C 1
ATOM 897 O O . SER A 1 111 ? -11.727 6.806 24.659 1.00 91.88 111 SER A O 1
ATOM 899 N N . GLY A 1 112 ? -13.284 8.371 24.162 1.00 89.38 112 GLY A N 1
ATOM 900 C CA . GLY A 1 112 ? -12.768 8.714 22.839 1.00 89.38 112 GLY A CA 1
ATOM 901 C C . GLY A 1 112 ? -11.711 9.827 22.907 1.00 89.38 112 GLY A C 1
ATOM 902 O O . GLY A 1 112 ? -11.525 10.420 23.979 1.00 89.38 112 GLY A O 1
ATOM 903 N N . PRO A 1 113 ? -11.021 10.098 21.788 1.00 94.56 113 PRO A N 1
ATOM 904 C CA . PRO A 1 113 ? -11.111 9.364 20.523 1.00 94.56 113 PRO A CA 1
ATOM 905 C C . PRO A 1 113 ? -10.347 8.029 20.532 1.00 94.56 113 PRO A C 1
ATOM 907 O O . PRO A 1 113 ? -9.394 7.826 21.287 1.00 94.56 113 PRO A O 1
ATOM 910 N N . ILE A 1 114 ? -10.755 7.113 19.654 1.00 95.50 114 ILE A N 1
ATOM 911 C CA . ILE A 1 114 ? -10.087 5.832 19.406 1.00 95.50 114 ILE A CA 1
ATOM 912 C C . ILE A 1 114 ? -9.058 6.015 18.297 1.00 95.50 114 ILE A C 1
ATOM 914 O O . ILE A 1 114 ? -9.393 6.436 17.192 1.00 95.50 114 ILE A O 1
ATOM 918 N N . LYS A 1 115 ? -7.808 5.665 18.597 1.00 96.75 115 LYS A N 1
ATOM 919 C CA . LYS A 1 115 ? -6.685 5.759 17.666 1.00 96.75 115 LYS A CA 1
ATOM 920 C C . LYS A 1 115 ? -6.416 4.427 16.976 1.00 96.75 115 LYS A C 1
ATOM 922 O O . LYS A 1 115 ? -6.264 3.398 17.641 1.00 96.75 115 LYS A O 1
ATOM 927 N N . LEU A 1 116 ? -6.331 4.469 15.652 1.00 97.50 116 LEU A N 1
ATOM 928 C CA . LEU A 1 116 ? -6.027 3.342 14.777 1.00 97.50 116 LEU A CA 1
ATOM 929 C C . LEU A 1 116 ? -4.722 3.612 14.039 1.00 97.50 116 LEU A C 1
ATOM 931 O O . LEU A 1 116 ? -4.455 4.741 13.637 1.00 97.50 116 LEU A O 1
ATOM 935 N N . ILE A 1 117 ? -3.934 2.565 13.844 1.00 98.00 117 ILE A N 1
ATOM 936 C CA . ILE A 1 117 ? -2.639 2.612 13.180 1.00 98.00 117 ILE A CA 1
ATOM 937 C C . ILE A 1 117 ? -2.690 1.641 12.006 1.00 98.00 117 ILE A C 1
ATOM 939 O O . ILE A 1 117 ? -2.909 0.442 12.193 1.00 98.00 117 ILE A O 1
ATOM 943 N N . LEU A 1 118 ? -2.467 2.175 10.811 1.00 98.00 118 LEU A N 1
ATOM 944 C CA . LEU A 1 118 ? -2.322 1.437 9.564 1.00 98.00 118 LEU A CA 1
ATOM 945 C C . LEU A 1 118 ? -0.878 1.581 9.083 1.00 98.00 118 LEU A C 1
ATOM 947 O O . LEU A 1 118 ? -0.397 2.691 8.875 1.00 98.00 118 LEU A O 1
ATOM 951 N N . GLU A 1 119 ? -0.175 0.471 8.916 1.00 98.00 119 GLU A N 1
ATOM 952 C CA . GLU A 1 119 ? 1.212 0.431 8.462 1.00 98.00 119 GLU A CA 1
ATOM 953 C C . GLU A 1 119 ? 1.284 -0.298 7.125 1.00 98.00 119 GLU A C 1
ATOM 955 O O . GLU A 1 119 ? 0.915 -1.472 7.024 1.00 98.00 119 GLU A O 1
ATOM 960 N N . ILE A 1 120 ? 1.743 0.413 6.099 1.00 98.06 120 ILE A N 1
ATOM 961 C CA . ILE A 1 120 ? 1.813 -0.075 4.721 1.00 98.06 120 ILE A CA 1
ATOM 962 C C . ILE A 1 120 ? 3.238 0.101 4.212 1.00 98.06 120 ILE A C 1
ATOM 964 O O . ILE A 1 120 ? 3.877 1.121 4.468 1.00 98.06 120 ILE A O 1
ATOM 968 N N . GLU A 1 121 ? 3.716 -0.893 3.477 1.00 98.00 121 GLU A N 1
ATOM 969 C CA . GLU A 1 121 ? 4.975 -0.860 2.741 1.00 98.00 121 GLU A CA 1
ATOM 970 C C . GLU A 1 121 ? 4.703 -0.847 1.236 1.00 98.00 121 GLU A C 1
ATOM 972 O O . GLU A 1 121 ? 3.857 -1.598 0.748 1.00 98.00 121 GLU A O 1
ATOM 977 N N . ASN A 1 122 ? 5.437 -0.022 0.493 1.00 97.81 122 ASN A N 1
ATOM 978 C CA . ASN A 1 122 ? 5.497 -0.103 -0.958 1.00 97.81 122 ASN A CA 1
ATOM 979 C C . ASN A 1 122 ? 6.647 -1.029 -1.377 1.00 97.81 122 ASN A C 1
ATOM 981 O O . ASN A 1 122 ? 7.811 -0.639 -1.354 1.00 97.81 122 ASN A O 1
ATOM 985 N N . VAL A 1 123 ? 6.299 -2.257 -1.765 1.00 96.56 123 VAL A N 1
ATOM 986 C CA . VAL A 1 123 ? 7.234 -3.276 -2.278 1.00 96.56 123 VAL A CA 1
ATOM 987 C C . VAL A 1 123 ? 7.334 -3.255 -3.811 1.00 96.56 123 VAL A C 1
ATOM 989 O O . VAL A 1 123 ? 7.942 -4.144 -4.409 1.00 96.56 123 VAL A O 1
ATOM 992 N N . GLY A 1 124 ? 6.677 -2.289 -4.454 1.00 93.25 124 GLY A N 1
ATOM 993 C CA . GLY A 1 124 ? 6.778 -2.005 -5.879 1.00 93.25 124 GLY A CA 1
ATOM 994 C C . GLY A 1 124 ? 8.031 -1.204 -6.244 1.00 93.25 124 GLY A C 1
ATOM 995 O O . GLY A 1 124 ? 8.818 -0.822 -5.380 1.00 93.25 124 GLY A O 1
ATOM 996 N N . ASN A 1 125 ? 8.194 -0.927 -7.538 1.00 91.38 125 ASN A N 1
ATOM 997 C CA . ASN A 1 125 ? 9.293 -0.118 -8.099 1.00 91.38 125 ASN A CA 1
ATOM 998 C C . ASN A 1 125 ? 8.801 1.235 -8.644 1.00 91.38 125 ASN A C 1
ATOM 1000 O O . ASN A 1 125 ? 9.348 1.786 -9.597 1.00 91.38 125 ASN A O 1
ATOM 1004 N N . THR A 1 126 ? 7.672 1.709 -8.124 1.00 92.69 126 THR A N 1
ATOM 1005 C CA . THR A 1 126 ? 7.119 3.007 -8.485 1.00 92.69 126 THR A CA 1
ATOM 1006 C C . THR A 1 126 ? 6.293 3.569 -7.339 1.00 92.69 126 THR A C 1
ATOM 1008 O O . THR A 1 126 ? 5.781 2.827 -6.487 1.00 92.69 126 THR A O 1
ATOM 1011 N N . LYS A 1 127 ? 6.148 4.895 -7.317 1.00 95.19 127 LYS A N 1
ATOM 1012 C CA . LYS A 1 127 ? 5.260 5.579 -6.382 1.00 95.19 127 LYS A CA 1
ATOM 1013 C C . LYS A 1 127 ? 3.842 5.050 -6.572 1.00 95.19 127 LYS A C 1
ATOM 1015 O O . LYS A 1 127 ? 3.317 5.057 -7.680 1.00 95.19 127 LYS A O 1
ATOM 1020 N N . THR A 1 128 ? 3.232 4.597 -5.483 1.00 96.44 128 THR A N 1
ATOM 1021 C CA . THR A 1 128 ? 1.892 4.010 -5.514 1.00 96.44 128 THR A CA 1
ATOM 1022 C C . THR A 1 128 ? 0.967 4.777 -4.577 1.00 96.44 128 THR A C 1
ATOM 1024 O O . THR A 1 128 ? 1.295 5.041 -3.415 1.00 96.44 128 THR A O 1
ATOM 1027 N N . GLU A 1 129 ? -0.199 5.135 -5.102 1.00 95.88 129 GLU A N 1
ATOM 1028 C CA . GLU A 1 129 ? -1.264 5.826 -4.382 1.00 95.88 129 GLU A CA 1
ATOM 1029 C C . GLU A 1 129 ? -2.459 4.887 -4.209 1.00 95.88 129 GLU A C 1
ATOM 1031 O O . GLU A 1 129 ? -2.678 3.973 -5.011 1.00 95.88 129 GLU A O 1
ATOM 1036 N N . GLY A 1 130 ? -3.205 5.095 -3.128 1.00 96.31 130 GLY A N 1
ATOM 1037 C CA . GLY A 1 130 ? -4.378 4.297 -2.814 1.00 96.31 130 GLY A CA 1
ATOM 1038 C C . GLY A 1 130 ? -5.413 5.081 -2.027 1.00 96.31 130 GLY A C 1
ATOM 1039 O O . GLY A 1 130 ? -5.091 6.013 -1.282 1.00 96.31 130 GLY A O 1
ATOM 1040 N N . GLU A 1 131 ? -6.662 4.680 -2.191 1.00 97.38 131 GLU A N 1
ATOM 1041 C CA . GLU A 1 131 ? -7.815 5.268 -1.530 1.00 97.38 131 GLU A CA 1
ATOM 1042 C C . GLU A 1 131 ? -8.794 4.189 -1.074 1.00 97.38 131 GLU A C 1
ATOM 1044 O O . GLU A 1 131 ? -8.825 3.076 -1.594 1.00 97.38 131 GLU A O 1
ATOM 1049 N N . GLY A 1 132 ? -9.561 4.492 -0.038 1.00 97.00 132 GLY A N 1
ATOM 1050 C CA . GLY A 1 132 ? -10.519 3.554 0.522 1.00 97.00 132 GLY A CA 1
ATOM 1051 C C . GLY A 1 132 ? -11.108 4.075 1.817 1.00 97.00 132 GLY A C 1
ATOM 1052 O O . GLY A 1 132 ? -11.117 5.283 2.058 1.00 97.00 132 GLY A O 1
ATOM 1053 N N . GLU A 1 133 ? -11.583 3.173 2.668 1.00 98.00 133 GLU A N 1
ATOM 1054 C CA . GLU A 1 133 ? -12.259 3.527 3.913 1.00 98.00 133 GLU A CA 1
ATOM 1055 C C . GLU A 1 133 ? -11.957 2.532 5.040 1.00 98.00 133 GLU A C 1
ATOM 1057 O O . GLU A 1 133 ? -11.717 1.341 4.831 1.00 98.00 133 GLU A O 1
ATOM 1062 N N . ILE A 1 134 ? -11.997 3.030 6.275 1.00 98.12 134 ILE A N 1
ATOM 1063 C CA . ILE A 1 134 ? -12.104 2.200 7.473 1.00 98.12 134 ILE A CA 1
ATOM 1064 C C . ILE A 1 134 ? -13.568 2.186 7.888 1.00 98.12 134 ILE A C 1
ATOM 1066 O O . ILE A 1 134 ? -14.085 3.195 8.361 1.00 98.12 134 ILE A O 1
ATOM 1070 N N . TYR A 1 135 ? -14.210 1.033 7.754 1.00 98.06 135 TYR A N 1
ATOM 1071 C CA . TYR A 1 135 ? -15.586 0.798 8.171 1.00 98.06 135 TYR A CA 1
ATOM 1072 C C . TYR A 1 135 ? -15.649 0.309 9.610 1.00 98.06 135 TYR A C 1
ATOM 1074 O O . TYR A 1 135 ? -14.903 -0.588 10.015 1.00 98.06 135 TYR A O 1
ATOM 1082 N N . PHE A 1 136 ? -16.597 0.836 10.372 1.00 97.94 136 PHE A N 1
ATOM 1083 C CA . PHE A 1 136 ? -16.852 0.439 11.748 1.00 97.94 136 PHE A CA 1
ATOM 1084 C C . PHE A 1 136 ? -18.174 -0.310 11.838 1.00 97.94 136 PHE A C 1
ATOM 1086 O O . PHE A 1 136 ? -19.208 0.180 11.392 1.00 97.94 136 PHE A O 1
ATOM 1093 N N . TYR A 1 137 ? -18.165 -1.471 12.487 1.00 97.25 137 TYR A N 1
ATOM 1094 C CA . TYR A 1 137 ? -19.352 -2.294 12.707 1.00 97.25 137 TYR A CA 1
ATOM 1095 C C . TYR A 1 137 ? -19.561 -2.565 14.192 1.00 97.25 137 TYR A C 1
ATOM 1097 O O . TYR A 1 137 ? -18.611 -2.799 14.945 1.00 97.25 137 TYR A O 1
ATOM 1105 N N . ASN A 1 138 ? -20.821 -2.592 14.617 1.00 95.25 138 ASN A N 1
ATOM 1106 C CA . ASN A 1 138 ? -21.185 -3.041 15.959 1.00 95.25 138 ASN A CA 1
ATOM 1107 C C . ASN A 1 138 ? -21.244 -4.581 16.056 1.00 95.25 138 ASN A C 1
ATOM 1109 O O . ASN A 1 138 ? -21.155 -5.295 15.057 1.00 95.25 138 ASN A O 1
ATOM 1113 N N . LYS A 1 139 ? -21.482 -5.111 17.266 1.00 91.25 139 LYS A N 1
ATOM 1114 C CA . LYS A 1 139 ? -21.660 -6.559 17.517 1.00 91.25 139 LYS A CA 1
ATOM 1115 C C . LYS A 1 139 ? -22.741 -7.240 16.665 1.00 91.25 139 LYS A C 1
ATOM 1117 O O . LYS A 1 139 ? -22.692 -8.451 16.499 1.00 91.25 139 LYS A O 1
ATOM 1122 N N . LYS A 1 140 ? -23.726 -6.489 16.159 1.00 92.56 140 LYS A N 1
ATOM 1123 C CA . LYS A 1 140 ? -24.808 -7.009 15.306 1.00 92.56 140 LYS A CA 1
ATOM 1124 C C . LYS A 1 140 ? -24.427 -7.027 13.818 1.00 92.56 140 LYS A C 1
ATOM 1126 O O . LYS A 1 140 ? -25.267 -7.363 12.995 1.00 92.56 140 LYS A O 1
ATOM 1131 N N . GLY A 1 141 ? -23.203 -6.623 13.467 1.00 92.31 141 GLY A N 1
ATOM 1132 C CA . GLY A 1 141 ? -22.744 -6.511 12.082 1.00 92.31 141 GLY A CA 1
ATOM 1133 C C . GLY A 1 141 ? -23.291 -5.291 11.339 1.00 92.31 141 GLY A C 1
ATOM 1134 O O . GLY A 1 141 ? -23.072 -5.175 10.139 1.00 92.31 141 GLY A O 1
ATOM 1135 N N . LYS A 1 142 ? -23.984 -4.371 12.025 1.00 95.38 142 LYS A N 1
ATOM 1136 C CA . LYS A 1 142 ? -24.458 -3.126 11.414 1.00 95.38 142 LYS A CA 1
ATOM 1137 C C . LYS A 1 142 ? -23.307 -2.129 11.356 1.00 95.38 142 LYS A C 1
ATOM 1139 O O . LYS A 1 142 ? -22.663 -1.887 12.381 1.00 95.38 142 LYS A O 1
ATOM 1144 N N . GLU A 1 143 ? -23.100 -1.545 10.184 1.00 96.69 143 GLU A N 1
ATOM 1145 C CA . GLU A 1 143 ? -22.190 -0.421 9.997 1.00 96.69 143 GLU A CA 1
ATOM 1146 C C . GLU A 1 143 ? -22.664 0.783 10.820 1.00 96.69 143 GLU A C 1
ATOM 1148 O O . GLU A 1 143 ? -23.845 1.146 10.804 1.00 96.69 143 GLU A O 1
ATOM 1153 N N . ILE A 1 144 ? -21.755 1.346 11.611 1.00 96.69 144 ILE A N 1
ATOM 1154 C CA . ILE A 1 144 ? -22.020 2.489 12.490 1.00 96.69 144 ILE A CA 1
ATOM 1155 C C . ILE A 1 144 ? -21.335 3.764 12.006 1.00 96.69 144 ILE A C 1
ATOM 1157 O O . ILE A 1 144 ? -21.796 4.847 12.366 1.00 96.69 144 ILE A O 1
ATOM 1161 N N . ASP A 1 145 ? -20.241 3.642 11.251 1.00 96.88 145 ASP A N 1
ATOM 1162 C CA . ASP A 1 145 ? -19.484 4.771 10.716 1.00 96.88 145 ASP A CA 1
ATOM 1163 C C . ASP A 1 145 ? -18.442 4.324 9.684 1.00 96.88 145 ASP A C 1
ATOM 1165 O O . ASP A 1 145 ? -18.086 3.141 9.647 1.00 96.88 145 ASP A O 1
ATOM 1169 N N . SER A 1 146 ? -17.873 5.286 8.955 1.00 97.00 146 SER A N 1
ATOM 1170 C CA . SER A 1 146 ? -16.657 5.093 8.163 1.00 97.00 146 SER A CA 1
ATOM 1171 C C . SER A 1 146 ? -15.718 6.307 8.234 1.00 97.00 146 SER A C 1
ATOM 1173 O O . SER A 1 146 ? -16.136 7.424 8.546 1.00 97.00 146 SER A O 1
ATOM 1175 N N . ILE A 1 147 ? -14.422 6.083 7.998 1.00 97.44 147 ILE A N 1
ATOM 1176 C CA . ILE A 1 147 ? -13.408 7.140 7.844 1.00 97.44 147 ILE A CA 1
ATOM 1177 C C . ILE A 1 147 ? -12.707 6.956 6.495 1.00 97.44 147 ILE A C 1
ATOM 1179 O O . ILE A 1 147 ? -12.195 5.860 6.252 1.00 97.44 147 ILE A O 1
ATOM 1183 N N . PRO A 1 148 ? -12.605 8.001 5.651 1.00 97.56 148 PRO A N 1
ATOM 1184 C CA 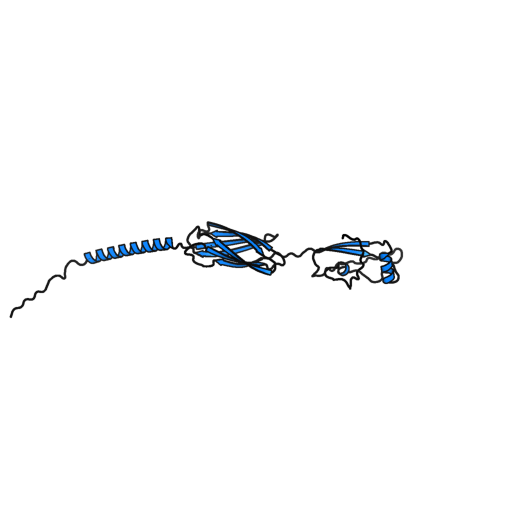. PRO A 1 148 ? -11.872 7.911 4.396 1.00 97.56 148 PRO A CA 1
ATOM 1185 C C . PRO A 1 148 ? -10.367 7.762 4.637 1.00 97.56 148 PRO A C 1
ATOM 1187 O O . PRO A 1 148 ? -9.769 8.439 5.477 1.00 97.56 148 PRO A O 1
ATOM 1190 N N . VAL A 1 149 ? -9.743 6.898 3.846 1.00 97.25 149 VAL A N 1
ATOM 1191 C CA . VAL A 1 149 ? -8.309 6.623 3.836 1.00 97.25 149 VAL A CA 1
ATOM 1192 C C . VAL A 1 149 ? -7.742 7.069 2.499 1.00 97.25 149 VAL A C 1
ATOM 1194 O O . VAL A 1 149 ? -8.225 6.667 1.445 1.00 97.25 149 VAL A O 1
ATOM 1197 N N . LYS A 1 150 ? -6.685 7.881 2.542 1.00 96.81 150 LYS A N 1
ATOM 1198 C CA . LYS A 1 150 ? -5.871 8.231 1.375 1.00 96.81 150 LYS A CA 1
ATOM 1199 C C . LYS A 1 150 ? -4.409 8.049 1.718 1.00 96.81 150 LYS A C 1
ATOM 1201 O O . LYS A 1 150 ? -3.942 8.565 2.736 1.00 96.81 150 LYS A O 1
ATOM 1206 N N . ILE A 1 151 ? -3.693 7.326 0.870 1.00 96.12 151 ILE A N 1
ATOM 1207 C CA . ILE A 1 151 ? -2.279 7.029 1.063 1.00 96.12 151 ILE A CA 1
ATOM 1208 C C . ILE A 1 151 ? -1.486 7.326 -0.206 1.00 96.12 151 ILE A C 1
ATOM 1210 O O . ILE A 1 151 ? -1.975 7.202 -1.324 1.00 96.12 151 ILE A O 1
ATOM 1214 N N . SER A 1 152 ? -0.228 7.697 -0.008 1.00 95.94 152 SER A N 1
ATOM 1215 C CA . SER A 1 152 ? 0.759 7.896 -1.064 1.00 95.94 152 SER A CA 1
ATOM 1216 C C . SER A 1 152 ? 2.109 7.474 -0.505 1.00 95.94 152 SER A C 1
ATOM 1218 O O . SER A 1 152 ? 2.530 8.003 0.534 1.00 95.94 152 SER A O 1
ATOM 1220 N N . LEU A 1 153 ? 2.755 6.510 -1.159 1.00 96.69 153 LEU A N 1
ATOM 1221 C CA . LEU A 1 153 ? 4.038 5.955 -0.741 1.00 96.69 153 LEU A CA 1
ATOM 1222 C C . LEU A 1 153 ? 5.013 5.925 -1.921 1.00 96.69 153 LEU A C 1
ATOM 1224 O O . LEU A 1 153 ? 4.682 5.429 -2.998 1.00 96.69 153 LEU A O 1
ATOM 1228 N N . GLU A 1 154 ? 6.229 6.412 -1.684 1.00 96.00 154 GLU A N 1
ATOM 1229 C CA . GLU A 1 154 ? 7.347 6.273 -2.623 1.00 96.00 154 GLU A CA 1
ATOM 1230 C C . GLU A 1 154 ? 7.830 4.816 -2.668 1.00 96.00 154 GLU A C 1
ATOM 1232 O O . GLU A 1 154 ? 7.546 4.031 -1.754 1.00 96.00 154 GLU A O 1
ATOM 1237 N N . GLU A 1 155 ? 8.541 4.443 -3.731 1.00 94.50 155 GLU A N 1
ATOM 1238 C CA . GLU A 1 155 ? 9.097 3.093 -3.886 1.00 94.50 155 GLU A CA 1
ATOM 1239 C C . GLU A 1 155 ? 9.987 2.688 -2.697 1.00 94.50 155 GLU A C 1
ATOM 1241 O O . GLU A 1 155 ? 10.751 3.494 -2.164 1.00 94.50 155 GLU A O 1
ATOM 1246 N N . GLY A 1 156 ? 9.856 1.443 -2.230 1.00 93.19 156 GLY A N 1
ATOM 1247 C CA . GLY A 1 156 ? 10.667 0.898 -1.134 1.00 93.19 156 GLY A CA 1
ATOM 1248 C C . GLY A 1 156 ? 10.419 1.509 0.253 1.00 93.19 156 GLY A C 1
ATOM 1249 O O . GLY A 1 156 ? 11.171 1.221 1.184 1.00 93.19 156 GLY A O 1
ATOM 1250 N N . THR A 1 157 ? 9.398 2.357 0.426 1.00 97.12 157 THR A N 1
ATOM 1251 C CA . THR A 1 157 ? 9.115 3.005 1.718 1.00 97.12 157 THR A CA 1
ATOM 1252 C C . THR A 1 157 ? 8.057 2.267 2.536 1.00 97.12 157 THR A C 1
ATOM 1254 O O . THR A 1 157 ? 7.085 1.735 2.004 1.00 97.12 157 THR A O 1
ATOM 1257 N N . THR A 1 158 ? 8.214 2.286 3.863 1.00 97.81 158 THR A N 1
ATOM 1258 C CA . THR A 1 158 ? 7.171 1.890 4.822 1.00 97.81 158 THR A CA 1
ATOM 1259 C C . THR A 1 158 ? 6.655 3.125 5.545 1.00 97.81 158 THR A C 1
ATOM 1261 O O . THR A 1 158 ? 7.445 3.917 6.063 1.00 97.81 158 THR A O 1
ATOM 1264 N N . LYS A 1 159 ? 5.331 3.296 5.608 1.00 97.56 159 LYS A N 1
ATOM 1265 C CA . LYS A 1 159 ? 4.692 4.448 6.249 1.00 97.56 159 LYS A CA 1
ATOM 1266 C C . LYS A 1 159 ? 3.581 4.019 7.200 1.00 97.56 159 LYS A C 1
ATOM 1268 O O . LYS A 1 159 ? 2.801 3.113 6.910 1.00 97.56 159 LYS A O 1
ATOM 1273 N N . LYS A 1 160 ? 3.510 4.717 8.335 1.00 97.62 160 LYS A N 1
ATOM 1274 C CA . LYS A 1 160 ? 2.437 4.603 9.327 1.00 97.62 160 LYS A CA 1
ATOM 1275 C C . LYS A 1 160 ? 1.442 5.742 9.138 1.00 97.62 160 LYS A C 1
ATOM 1277 O O . LYS A 1 160 ? 1.840 6.899 9.013 1.00 97.62 160 LYS A O 1
ATOM 1282 N N . PHE A 1 161 ? 0.165 5.397 9.138 1.00 97.12 161 PHE A N 1
ATOM 1283 C CA . PHE A 1 161 ? -0.966 6.308 9.064 1.00 97.12 161 PHE A CA 1
ATOM 1284 C C . PHE A 1 161 ? -1.782 6.161 10.344 1.00 97.12 161 PHE A C 1
ATOM 1286 O O . PHE A 1 161 ? -2.182 5.054 10.709 1.00 97.12 161 PHE A O 1
ATOM 1293 N N . GLU A 1 162 ? -1.998 7.277 11.032 1.00 97.12 162 GLU A N 1
ATOM 1294 C CA . GLU A 1 162 ? -2.780 7.324 12.263 1.00 97.12 162 GLU A CA 1
ATOM 1295 C C . GLU A 1 162 ? -4.150 7.930 11.979 1.00 97.12 162 GLU A C 1
ATOM 1297 O O . GLU A 1 162 ? -4.259 9.005 11.390 1.00 97.12 162 GLU A O 1
ATOM 1302 N N . PHE A 1 163 ? -5.195 7.240 12.423 1.00 97.00 163 PHE A N 1
ATOM 1303 C CA . PHE A 1 163 ? -6.577 7.681 12.295 1.00 97.00 163 PHE A CA 1
ATOM 1304 C C . PHE A 1 163 ? -7.199 7.819 13.676 1.00 97.00 163 PHE A C 1
ATOM 1306 O O . PHE A 1 163 ? -6.908 7.044 14.587 1.00 97.00 163 PHE A O 1
ATOM 1313 N N . SER A 1 164 ? -8.077 8.805 13.819 1.00 96.38 164 SER A N 1
ATOM 1314 C CA . SER A 1 164 ? -8.784 9.101 15.058 1.00 96.38 164 SER A CA 1
ATOM 1315 C C . SER A 1 164 ? -10.280 9.015 14.800 1.00 96.38 164 SER A C 1
ATOM 1317 O O . SER A 1 164 ? -10.784 9.669 13.889 1.00 96.38 164 SER A O 1
ATOM 1319 N N . TRP A 1 165 ? -10.984 8.217 15.596 1.00 96.38 165 TRP A N 1
ATOM 1320 C CA . TRP A 1 165 ? -12.416 7.981 15.447 1.00 96.38 165 TRP A CA 1
ATOM 1321 C C . TRP A 1 165 ? -13.171 8.260 16.745 1.00 96.38 165 TRP A C 1
ATOM 1323 O O . TRP A 1 165 ? -12.766 7.803 17.816 1.00 96.38 165 TRP A O 1
ATOM 1333 N N . GLU A 1 166 ? -14.294 8.970 16.647 1.00 95.31 166 GLU A N 1
ATOM 1334 C CA . GLU A 1 166 ? -15.186 9.202 17.782 1.00 95.31 166 GLU A CA 1
ATOM 1335 C C . GLU A 1 166 ? -16.271 8.117 17.850 1.00 95.31 166 GLU A C 1
ATOM 1337 O O . GLU A 1 166 ? -17.077 7.982 16.925 1.00 95.31 166 GLU A O 1
ATOM 1342 N N . PRO A 1 167 ? -16.328 7.325 18.935 1.00 90.94 167 PRO A N 1
ATOM 1343 C CA . PRO A 1 167 ? -17.211 6.174 18.995 1.00 90.94 167 PRO A CA 1
ATOM 1344 C C . PRO A 1 167 ? -18.696 6.541 19.054 1.00 90.94 167 PRO A C 1
ATOM 1346 O O . PRO A 1 167 ? -19.169 7.160 20.007 1.00 90.94 167 PRO A O 1
ATOM 1349 N N . LYS A 1 168 ? -19.462 6.039 18.078 1.00 89.25 168 LYS A N 1
ATOM 1350 C CA . LYS A 1 168 ? -20.931 6.188 17.993 1.00 89.25 168 LYS A CA 1
ATOM 1351 C C . LYS A 1 168 ? -21.724 5.049 18.647 1.00 89.25 168 LYS A C 1
ATOM 1353 O O . LYS A 1 168 ? -22.942 5.134 18.782 1.00 89.25 168 LYS A O 1
ATOM 1358 N N . SER A 1 169 ? -21.056 3.967 19.041 1.00 90.00 169 SER A N 1
ATOM 1359 C CA . SER A 1 169 ? -21.673 2.793 19.669 1.00 90.00 169 SER A CA 1
ATOM 1360 C C . SER A 1 169 ? -20.808 2.291 20.811 1.00 90.00 169 SER A C 1
ATOM 1362 O O . SER A 1 169 ? -19.588 2.379 20.747 1.00 90.00 169 SER A O 1
ATOM 1364 N N . THR A 1 170 ? -21.435 1.711 21.830 1.00 91.94 170 THR A N 1
ATOM 1365 C CA . THR A 1 170 ? -20.751 1.037 22.939 1.00 91.94 170 THR A CA 1
ATOM 1366 C C . THR A 1 170 ? -20.617 -0.465 22.681 1.00 91.94 170 THR A C 1
ATOM 1368 O O . THR A 1 170 ? -21.346 -1.050 21.874 1.00 91.94 170 THR A O 1
ATOM 1371 N N . GLY A 1 171 ? -19.676 -1.103 23.374 1.00 93.00 171 GLY A N 1
ATOM 1372 C CA . GLY A 1 171 ? -19.389 -2.529 23.274 1.00 93.00 171 GLY A CA 1
AT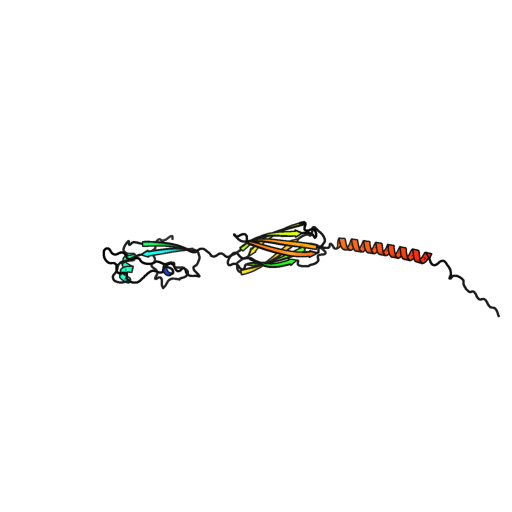OM 1373 C C . GLY A 1 171 ? -18.224 -2.851 22.339 1.00 93.00 171 GLY A C 1
ATOM 1374 O O . GLY A 1 171 ? -17.313 -2.052 22.151 1.00 93.00 171 GLY A O 1
ATOM 1375 N N . GLN A 1 172 ? -18.233 -4.069 21.800 1.00 95.75 172 GLN A N 1
ATOM 1376 C CA . GLN A 1 172 ? -17.204 -4.544 20.876 1.00 95.75 172 GLN A CA 1
ATOM 1377 C C . GLN A 1 172 ? -17.493 -3.989 19.488 1.00 95.75 172 GLN A C 1
ATOM 1379 O O . GLN A 1 172 ? -18.627 -4.055 19.003 1.00 95.75 172 GLN A O 1
ATOM 1384 N N . ILE A 1 173 ? -16.453 -3.458 18.875 1.00 96.81 173 ILE A N 1
ATOM 1385 C CA . ILE A 1 173 ? -16.484 -2.785 17.593 1.00 96.81 173 ILE A CA 1
ATOM 1386 C C . ILE A 1 173 ? -15.484 -3.502 16.702 1.00 96.81 173 ILE A C 1
ATOM 1388 O O . ILE A 1 173 ? -14.371 -3.823 17.125 1.00 96.81 173 ILE A O 1
ATOM 1392 N N . LYS A 1 174 ? -15.911 -3.780 15.476 1.00 97.62 174 LYS A N 1
ATOM 1393 C CA . LYS A 1 174 ? -15.055 -4.301 14.419 1.00 97.62 174 LYS A CA 1
ATOM 1394 C C . LYS A 1 174 ? -14.701 -3.142 13.500 1.00 97.62 174 LYS A C 1
ATOM 1396 O O . LYS A 1 174 ? -15.607 -2.578 12.895 1.00 97.62 174 LYS A O 1
ATOM 1401 N N . ALA A 1 175 ? -13.422 -2.808 13.388 1.00 97.75 175 ALA A N 1
ATOM 1402 C CA . ALA A 1 175 ? -12.942 -1.903 12.350 1.00 97.75 175 ALA A CA 1
ATOM 1403 C C . ALA A 1 175 ? -12.374 -2.737 11.203 1.00 97.75 175 ALA A C 1
ATOM 1405 O O . ALA A 1 175 ? -11.563 -3.630 11.438 1.00 97.75 175 ALA A O 1
ATOM 1406 N N . ARG A 1 176 ? -12.817 -2.475 9.977 1.00 98.19 176 ARG A N 1
ATOM 1407 C CA . ARG A 1 176 ? -12.330 -3.118 8.756 1.00 98.19 176 ARG A CA 1
ATOM 1408 C C . ARG A 1 176 ? -11.740 -2.045 7.860 1.00 98.19 176 ARG A C 1
ATOM 1410 O O . ARG A 1 176 ? -12.461 -1.131 7.483 1.00 98.19 176 ARG A O 1
ATOM 1417 N N . VAL A 1 177 ? -10.470 -2.178 7.509 1.00 98.06 177 VAL A N 1
ATOM 1418 C CA . VAL A 1 177 ? -9.862 -1.353 6.467 1.00 98.06 177 VAL A CA 1
ATOM 1419 C C . VAL A 1 177 ? -10.115 -2.006 5.115 1.00 98.06 177 VAL A C 1
ATOM 1421 O O . VAL A 1 177 ? -9.954 -3.219 4.968 1.00 98.06 177 VAL A O 1
ATOM 1424 N N . PHE A 1 178 ? -10.540 -1.200 4.153 1.00 97.69 178 PHE A N 1
ATOM 1425 C CA . PHE A 1 178 ? -10.622 -1.541 2.743 1.00 97.69 178 PHE A CA 1
ATOM 1426 C C . PHE A 1 178 ? -9.879 -0.459 1.972 1.00 97.69 178 PHE A C 1
ATOM 1428 O O . PHE A 1 178 ? -10.152 0.726 2.153 1.00 97.69 178 PHE A O 1
ATOM 1435 N N . LEU A 1 179 ? -8.913 -0.858 1.157 1.00 96.94 179 LEU A N 1
ATOM 1436 C CA . LEU A 1 179 ? -8.046 0.054 0.431 1.00 96.94 179 LEU A CA 1
ATOM 1437 C C . LEU A 1 179 ? -7.829 -0.477 -0.981 1.00 96.94 179 LEU A C 1
ATOM 1439 O O . LEU A 1 179 ? -7.308 -1.578 -1.144 1.00 96.94 179 LEU A O 1
ATOM 1443 N N . GLU A 1 180 ? -8.161 0.330 -1.978 1.00 97.25 180 GLU A N 1
ATOM 1444 C CA . GLU A 1 180 ? -7.822 0.096 -3.378 1.00 97.25 180 GLU A CA 1
ATOM 1445 C C . GLU A 1 180 ? -6.578 0.905 -3.749 1.00 97.25 180 GLU A C 1
ATOM 1447 O O . GLU A 1 180 ? -6.406 2.046 -3.316 1.00 97.25 180 GLU A O 1
ATOM 1452 N N . TYR A 1 181 ? -5.680 0.322 -4.539 1.00 96.12 181 TYR A N 1
ATOM 1453 C CA . TYR A 1 181 ? -4.460 0.999 -4.971 1.00 96.12 181 TYR A CA 1
ATOM 1454 C C . TYR A 1 181 ? -4.022 0.601 -6.380 1.00 96.12 181 TYR A C 1
ATOM 1456 O O . TYR A 1 181 ? -4.324 -0.490 -6.879 1.00 96.12 181 TYR A O 1
ATOM 1464 N N . GLY A 1 182 ? -3.239 1.493 -6.990 1.00 90.62 182 GLY A N 1
ATOM 1465 C CA . GLY A 1 182 ? -2.671 1.311 -8.325 1.00 90.62 182 GLY A CA 1
ATOM 1466 C C . GLY A 1 182 ? -3.707 1.323 -9.454 1.00 90.62 182 GLY A C 1
ATOM 1467 O O . GLY A 1 182 ? -4.920 1.356 -9.241 1.00 90.62 182 GLY A O 1
ATOM 1468 N N . LYS A 1 183 ? -3.222 1.272 -10.695 1.00 87.19 183 LYS A N 1
ATOM 1469 C CA . LYS A 1 183 ? -4.060 1.318 -11.908 1.00 87.19 183 LYS A CA 1
ATOM 1470 C C . LYS A 1 183 ? -4.916 0.070 -12.090 1.00 87.19 183 LYS A C 1
ATOM 1472 O O . LYS A 1 183 ? -5.993 0.138 -12.674 1.00 87.19 183 LYS A O 1
ATOM 1477 N N . GLU A 1 184 ? -4.440 -1.062 -11.581 1.00 87.69 184 GLU A N 1
ATOM 1478 C CA . GLU A 1 184 ? -5.150 -2.343 -11.619 1.00 87.69 184 GLU A CA 1
ATOM 1479 C C . GLU A 1 184 ? -6.198 -2.495 -10.504 1.00 87.69 184 GLU A C 1
ATOM 1481 O O . GLU A 1 184 ? -6.819 -3.550 -10.420 1.00 87.69 184 GLU A O 1
ATOM 1486 N N . LYS A 1 185 ? -6.399 -1.470 -9.656 1.00 90.94 185 LYS A N 1
ATOM 1487 C CA . LYS A 1 185 ? -7.342 -1.489 -8.523 1.00 90.94 185 LYS A CA 1
ATOM 1488 C C . LYS A 1 185 ? -7.171 -2.715 -7.627 1.00 90.94 185 LYS A C 1
ATOM 1490 O O . LYS A 1 185 ? -8.109 -3.457 -7.348 1.00 90.94 185 LYS A O 1
ATOM 1495 N N . ARG A 1 186 ? -5.936 -2.959 -7.196 1.00 93.75 186 ARG A N 1
ATOM 1496 C CA . ARG A 1 186 ? -5.647 -4.048 -6.261 1.00 93.75 186 ARG A CA 1
ATOM 1497 C C . ARG A 1 186 ? -6.163 -3.674 -4.881 1.00 93.75 186 ARG A C 1
ATOM 1499 O O . ARG A 1 186 ? -6.075 -2.518 -4.481 1.00 93.75 186 ARG A O 1
ATOM 1506 N N . GLU A 1 187 ? -6.643 -4.664 -4.143 1.00 95.56 187 GLU A N 1
ATOM 1507 C CA . GLU A 1 187 ? -7.268 -4.448 -2.842 1.00 95.56 187 GLU A CA 1
ATOM 1508 C C . GLU A 1 187 ? -6.380 -4.923 -1.686 1.00 95.56 187 GLU A C 1
ATOM 1510 O O . GLU A 1 187 ? -5.734 -5.972 -1.747 1.00 95.56 187 GLU A O 1
ATOM 1515 N N . ILE A 1 188 ? -6.391 -4.159 -0.597 1.00 96.19 188 ILE A N 1
ATOM 1516 C CA . ILE A 1 188 ? -5.890 -4.538 0.723 1.00 96.19 188 ILE A CA 1
ATOM 1517 C C . ILE A 1 188 ? -7.064 -4.483 1.691 1.00 96.19 188 ILE A C 1
ATOM 1519 O O . ILE A 1 188 ? -7.739 -3.459 1.813 1.00 96.19 188 ILE A O 1
ATOM 1523 N N . GLN A 1 189 ? -7.279 -5.582 2.408 1.00 96.94 189 GLN A N 1
ATOM 1524 C CA . GLN A 1 189 ? -8.330 -5.680 3.409 1.00 96.94 189 GLN A CA 1
ATOM 1525 C C . GLN A 1 189 ? -7.797 -6.326 4.681 1.00 96.94 189 GLN A C 1
ATOM 1527 O O . GLN A 1 189 ? -7.101 -7.338 4.623 1.00 96.94 189 GLN A O 1
ATOM 1532 N N . ASP A 1 190 ? -8.168 -5.766 5.827 1.00 97.81 190 ASP A N 1
ATOM 1533 C CA . ASP A 1 190 ? -7.917 -6.367 7.136 1.00 97.81 190 ASP A CA 1
ATOM 1534 C C . ASP A 1 190 ? -8.972 -5.901 8.141 1.00 97.81 190 ASP A C 1
ATOM 1536 O O . ASP A 1 190 ? -9.688 -4.920 7.916 1.00 97.81 190 ASP A O 1
ATOM 1540 N N . ALA A 1 191 ? -9.120 -6.622 9.247 1.00 97.38 191 ALA A N 1
ATOM 1541 C CA . ALA A 1 191 ? -10.078 -6.288 10.281 1.00 97.38 191 ALA A CA 1
ATOM 1542 C C . ALA A 1 191 ? -9.547 -6.556 11.684 1.00 97.38 191 ALA A C 1
ATOM 1544 O O . ALA A 1 191 ? -8.994 -7.607 11.991 1.00 97.38 191 ALA A O 1
ATOM 1545 N N . ILE A 1 192 ? -9.855 -5.622 12.573 1.00 97.62 192 ILE A N 1
ATOM 1546 C CA . ILE A 1 192 ? -9.503 -5.670 13.984 1.00 97.62 192 ILE A CA 1
ATOM 1547 C C . ILE A 1 192 ? -10.733 -5.497 14.855 1.00 97.62 192 ILE A C 1
ATOM 1549 O O . ILE A 1 192 ? -11.764 -4.966 14.435 1.00 97.62 192 ILE A O 1
ATOM 1553 N N . PHE A 1 193 ? -10.597 -5.918 16.107 1.00 96.94 193 PHE A N 1
ATOM 1554 C CA . PHE A 1 193 ? -11.636 -5.794 17.112 1.00 96.94 193 PHE A CA 1
ATOM 1555 C C . PHE A 1 193 ? -11.098 -5.049 18.325 1.00 96.94 193 PHE A C 1
ATOM 1557 O O . PHE A 1 193 ? -10.027 -5.367 18.835 1.00 96.94 193 PHE A O 1
ATOM 1564 N N . PHE A 1 194 ? -11.875 -4.098 18.824 1.00 96.44 194 PHE A N 1
ATOM 1565 C CA . PHE A 1 194 ? -11.612 -3.415 20.086 1.00 96.44 194 PHE A CA 1
ATOM 1566 C C . PHE A 1 194 ? -12.934 -3.145 20.803 1.00 96.44 194 PHE A C 1
ATOM 1568 O O . PHE A 1 194 ? -14.014 -3.247 20.222 1.00 96.44 194 PHE A O 1
ATOM 1575 N N . THR A 1 195 ? -12.868 -2.834 22.091 1.00 95.69 195 THR A N 1
ATOM 1576 C CA . THR A 1 195 ? -14.051 -2.576 22.916 1.00 95.69 195 THR A CA 1
ATOM 1577 C C . THR A 1 195 ? -14.071 -1.127 23.373 1.00 95.69 195 THR A C 1
ATOM 1579 O O . THR A 1 195 ? -13.084 -0.628 23.906 1.00 95.69 195 THR A O 1
ATOM 1582 N N . PHE A 1 196 ? -15.212 -0.463 23.216 1.00 95.31 196 PHE A N 1
ATOM 1583 C CA . PHE A 1 196 ? -15.464 0.860 23.772 1.00 95.31 196 PHE A CA 1
ATOM 1584 C C . PHE A 1 196 ? -16.544 0.795 24.854 1.00 95.31 196 PHE A C 1
ATOM 1586 O O . PHE A 1 196 ? -17.688 0.425 24.586 1.00 95.31 196 PHE A O 1
ATOM 1593 N N . LEU A 1 197 ? -16.190 1.170 26.081 1.00 93.56 197 LEU A N 1
ATOM 1594 C CA . LEU A 1 197 ? -17.086 1.185 27.236 1.00 93.56 197 LEU A CA 1
ATOM 1595 C C . LEU A 1 197 ? -16.995 2.550 27.940 1.00 93.56 197 LEU A C 1
ATOM 1597 O O . LEU A 1 197 ? -16.089 2.754 28.743 1.00 93.56 197 LEU A O 1
ATOM 1601 N N . PRO A 1 198 ? -17.910 3.502 27.678 1.00 91.38 198 PRO A N 1
ATOM 1602 C CA . PRO A 1 198 ? -17.835 4.830 28.273 1.00 91.38 198 PRO A CA 1
ATOM 1603 C C . PRO A 1 198 ? -17.819 4.767 29.800 1.00 91.38 198 PRO A C 1
ATOM 1605 O O . PRO A 1 198 ? -18.741 4.218 30.409 1.00 91.38 198 PRO A O 1
ATOM 1608 N N . TRP A 1 199 ? -16.841 5.411 30.435 1.00 88.12 199 TRP A N 1
ATOM 1609 C CA . TRP A 1 199 ? -16.732 5.442 31.900 1.00 88.12 199 TRP A CA 1
ATOM 1610 C C . TRP A 1 199 ? -18.013 5.940 32.597 1.00 88.12 199 TRP A C 1
ATOM 1612 O O . TRP A 1 199 ? -18.388 5.406 33.636 1.00 88.12 199 TRP A O 1
ATOM 1622 N N . LYS A 1 200 ? -18.751 6.876 31.976 1.00 87.69 200 LYS A N 1
ATOM 1623 C CA . LYS A 1 200 ? -20.056 7.375 32.457 1.00 87.69 200 LYS A CA 1
ATOM 1624 C C . LYS A 1 200 ? -21.125 6.280 32.573 1.00 87.69 200 LYS A C 1
ATOM 1626 O O . LYS A 1 200 ? -21.955 6.320 33.474 1.00 87.69 200 LYS A O 1
ATOM 1631 N N . THR A 1 201 ? -21.123 5.304 31.663 1.00 85.19 201 THR A N 1
ATOM 1632 C CA . THR A 1 201 ? -22.056 4.164 31.746 1.00 85.19 201 THR A CA 1
ATOM 1633 C C . THR A 1 201 ? -21.674 3.219 32.881 1.00 85.19 201 THR A C 1
ATOM 1635 O O . THR A 1 201 ? -22.545 2.681 33.561 1.00 85.19 201 THR A O 1
ATOM 1638 N N . LEU A 1 202 ? -20.371 3.077 33.136 1.00 86.38 202 LEU A N 1
ATOM 1639 C CA . LEU A 1 202 ? -19.848 2.245 34.210 1.00 86.38 202 LEU A CA 1
ATOM 1640 C C . LEU A 1 202 ? -20.167 2.837 35.587 1.00 86.38 202 LEU A C 1
ATOM 1642 O O . LEU A 1 202 ? -20.621 2.115 36.470 1.00 86.38 202 LEU A O 1
ATOM 1646 N N . THR A 1 203 ? -19.985 4.149 35.765 1.00 90.12 203 THR A N 1
ATOM 1647 C CA . THR A 1 203 ? -20.282 4.819 37.040 1.00 90.12 203 THR A CA 1
ATOM 1648 C C . THR A 1 203 ? -21.766 4.745 37.391 1.00 90.12 203 THR A C 1
ATOM 1650 O O . THR A 1 203 ? -22.098 4.502 38.549 1.00 90.12 203 THR A O 1
ATOM 1653 N N . LEU A 1 204 ? -22.657 4.867 36.402 1.00 91.50 204 LEU A N 1
ATOM 1654 C CA . LEU A 1 204 ? -24.101 4.722 36.597 1.00 91.50 204 LEU A CA 1
ATOM 1655 C C . LEU A 1 204 ? -24.478 3.291 37.016 1.00 91.50 204 LEU A C 1
ATOM 1657 O O . LEU A 1 204 ? -25.252 3.115 37.955 1.00 91.50 204 LEU A O 1
ATOM 1661 N N . LEU A 1 205 ? -23.892 2.270 36.380 1.00 90.75 205 LEU A N 1
ATOM 1662 C CA . LEU A 1 205 ? -24.089 0.866 36.765 1.00 90.75 205 LEU A CA 1
ATOM 1663 C C . LEU A 1 205 ? -23.576 0.571 38.178 1.00 90.75 205 LEU A C 1
ATOM 1665 O O . LEU A 1 205 ? -24.276 -0.065 38.961 1.00 90.75 205 LEU A O 1
ATOM 1669 N N . ILE A 1 206 ? -22.381 1.056 38.523 1.00 93.81 206 ILE A N 1
ATOM 1670 C CA . ILE A 1 206 ? -21.801 0.883 39.861 1.00 93.81 206 ILE A CA 1
ATOM 1671 C C . ILE A 1 206 ? -22.678 1.570 40.914 1.00 93.81 206 ILE A C 1
ATOM 1673 O O . ILE A 1 206 ? -22.981 0.964 41.939 1.00 93.81 206 ILE A O 1
ATOM 1677 N N . ALA A 1 207 ? -23.143 2.795 40.651 1.00 95.19 207 ALA A N 1
ATOM 1678 C CA . ALA A 1 207 ? -24.055 3.503 41.546 1.00 95.19 207 ALA A CA 1
ATOM 1679 C C . ALA A 1 207 ? -25.370 2.730 41.750 1.00 95.19 207 ALA A C 1
ATOM 1681 O O . ALA A 1 207 ? -25.825 2.584 42.883 1.00 95.19 207 ALA A O 1
ATOM 1682 N N . LEU A 1 208 ? -25.946 2.170 40.680 1.00 96.00 208 LEU A N 1
ATOM 1683 C CA . LEU A 1 208 ? -27.159 1.352 40.756 1.00 96.00 208 LEU A CA 1
ATOM 1684 C C . LEU A 1 208 ? -26.946 0.077 41.589 1.00 96.00 208 LEU A C 1
ATOM 1686 O O . LEU A 1 208 ? -27.780 -0.252 42.432 1.00 96.00 208 LEU A O 1
ATOM 1690 N N . ILE A 1 209 ? -25.820 -0.616 41.395 1.00 96.00 209 ILE A N 1
ATOM 1691 C CA . ILE A 1 209 ? -25.457 -1.814 42.168 1.00 96.00 209 ILE A CA 1
ATOM 1692 C C . ILE A 1 209 ? -25.268 -1.467 43.650 1.00 96.00 209 ILE A C 1
ATOM 1694 O O . ILE A 1 209 ? -25.769 -2.190 44.510 1.00 96.00 209 ILE A O 1
ATOM 1698 N N . LEU A 1 210 ? -24.605 -0.350 43.964 1.00 96.62 210 LEU A N 1
ATOM 1699 C CA . LEU A 1 210 ? -24.425 0.113 45.343 1.00 96.62 210 LEU A CA 1
ATOM 1700 C C . LEU A 1 210 ? -25.765 0.436 46.016 1.00 96.62 210 LEU A C 1
ATOM 1702 O O . LEU A 1 210 ? -25.979 0.048 47.162 1.00 96.62 210 LEU A O 1
ATOM 1706 N N . ILE A 1 211 ? -26.693 1.084 45.306 1.00 96.56 211 ILE A N 1
ATOM 1707 C CA . ILE A 1 211 ? -28.043 1.363 45.820 1.00 96.56 211 ILE A CA 1
ATOM 1708 C C . ILE A 1 211 ? -28.797 0.056 46.102 1.00 96.56 211 ILE A C 1
ATOM 1710 O O . ILE A 1 211 ? -29.372 -0.099 47.181 1.00 96.56 211 ILE A O 1
ATOM 1714 N N . LEU A 1 212 ? -28.764 -0.906 45.174 1.00 95.75 212 LEU A N 1
ATOM 1715 C CA . LEU A 1 212 ? -29.386 -2.223 45.362 1.00 95.75 212 LEU A CA 1
ATOM 1716 C C . LEU A 1 212 ? -28.784 -2.976 46.557 1.00 95.75 212 LEU A C 1
ATOM 1718 O O . LEU A 1 212 ? -29.525 -3.573 47.339 1.00 95.75 212 LEU A O 1
ATOM 1722 N N . LEU A 1 213 ? -27.463 -2.899 46.742 1.00 96.12 213 LEU A N 1
ATOM 1723 C CA . LEU A 1 213 ? -26.768 -3.495 47.882 1.00 96.12 213 LEU A CA 1
ATOM 1724 C C . LEU A 1 213 ? -27.219 -2.865 49.210 1.00 96.12 213 LEU A C 1
ATOM 1726 O O . LEU A 1 213 ? -27.525 -3.585 50.157 1.00 96.12 213 LEU A O 1
ATOM 1730 N N . LEU A 1 214 ? -27.320 -1.532 49.277 1.00 95.75 214 LEU A N 1
ATOM 1731 C CA . LEU A 1 214 ? -27.797 -0.819 50.468 1.00 95.75 214 LEU A CA 1
ATOM 1732 C C . LEU A 1 214 ? -29.244 -1.190 50.820 1.00 95.75 214 LEU A C 1
ATOM 1734 O O . LEU A 1 214 ? -29.565 -1.391 51.994 1.00 95.75 214 LEU A O 1
ATOM 1738 N N . ILE A 1 215 ? -30.113 -1.329 49.813 1.00 94.88 215 ILE A N 1
ATOM 1739 C CA . ILE A 1 215 ? -31.495 -1.791 50.001 1.00 94.88 215 ILE A CA 1
ATOM 1740 C C . ILE A 1 215 ? -31.505 -3.221 50.550 1.00 94.88 215 ILE A C 1
ATOM 1742 O O . ILE A 1 215 ? -32.222 -3.497 51.512 1.00 94.88 215 ILE A O 1
ATOM 1746 N N . LEU A 1 216 ? -30.688 -4.117 49.989 1.00 94.12 216 LEU A N 1
ATOM 1747 C CA . LEU A 1 216 ? -30.595 -5.505 50.437 1.00 94.12 216 LEU A CA 1
ATOM 1748 C C . LEU A 1 216 ? -30.117 -5.602 51.893 1.00 94.12 216 LEU A C 1
ATOM 1750 O O . LEU A 1 216 ? -30.744 -6.295 52.692 1.00 94.12 216 LEU A O 1
ATOM 1754 N N . ILE A 1 217 ? -29.073 -4.852 52.263 1.00 93.94 217 ILE A N 1
ATOM 1755 C CA . ILE A 1 217 ? -28.569 -4.779 53.644 1.00 93.94 217 ILE A CA 1
ATOM 1756 C C . ILE A 1 217 ? -29.674 -4.291 54.590 1.00 93.94 217 ILE A C 1
ATOM 1758 O O . ILE A 1 217 ? -29.903 -4.891 55.641 1.00 93.94 217 ILE A O 1
ATOM 1762 N N . LYS A 1 218 ? -30.416 -3.242 54.209 1.00 92.31 218 LYS A N 1
ATOM 1763 C CA . LYS A 1 218 ? -31.531 -2.719 55.013 1.00 92.31 218 LYS A CA 1
ATOM 1764 C C . LYS A 1 218 ? -32.656 -3.749 55.184 1.00 92.31 218 LYS A C 1
ATOM 1766 O O . LYS A 1 218 ? -33.216 -3.858 56.275 1.00 92.31 218 LYS A O 1
ATOM 1771 N N . LEU A 1 219 ? -32.984 -4.511 54.139 1.00 91.06 219 LEU A N 1
ATOM 1772 C CA . LEU A 1 219 ? -34.008 -5.561 54.191 1.00 91.06 219 LEU A CA 1
ATOM 1773 C C . LEU A 1 219 ? -33.590 -6.740 55.081 1.00 91.06 219 LEU A C 1
ATOM 1775 O O . LEU A 1 219 ? -34.421 -7.247 55.836 1.00 91.06 219 LEU A O 1
ATOM 1779 N N . ILE A 1 220 ? -32.318 -7.149 55.025 1.00 90.69 220 ILE A N 1
ATOM 1780 C CA . ILE A 1 220 ? -31.771 -8.207 55.886 1.00 90.69 220 ILE A CA 1
ATOM 1781 C C . ILE A 1 220 ? -31.778 -7.753 57.352 1.00 90.69 220 ILE A C 1
ATOM 1783 O O . ILE A 1 220 ? -32.304 -8.469 58.204 1.00 90.69 220 ILE A O 1
ATOM 1787 N N . ASN A 1 221 ? -31.294 -6.539 57.645 1.00 83.44 221 ASN A N 1
ATOM 1788 C CA . ASN A 1 221 ? -31.272 -6.001 59.009 1.00 83.44 221 ASN A CA 1
ATOM 1789 C C . ASN A 1 221 ? -32.678 -5.857 59.609 1.00 83.44 221 ASN A C 1
ATOM 1791 O O . ASN A 1 221 ? -32.873 -6.177 60.780 1.00 83.44 221 ASN A O 1
ATOM 1795 N N . LYS A 1 222 ? -33.676 -5.432 58.819 1.00 77.06 222 LYS A N 1
ATOM 1796 C CA . LYS A 1 222 ? -35.068 -5.350 59.286 1.00 77.06 222 LYS A CA 1
ATOM 1797 C C . LYS A 1 222 ? -35.620 -6.726 59.685 1.00 77.06 222 LYS A C 1
ATOM 1799 O O . LYS A 1 222 ? -36.203 -6.857 60.754 1.00 77.06 222 LYS A O 1
ATOM 1804 N N . LYS A 1 223 ? -35.413 -7.754 58.854 1.00 69.12 223 LYS A N 1
ATOM 1805 C CA . LYS A 1 223 ? -35.898 -9.118 59.137 1.00 69.12 223 LYS A CA 1
ATOM 1806 C C . LYS A 1 223 ? -35.188 -9.771 60.325 1.00 69.12 223 LYS A C 1
ATOM 1808 O O . LYS A 1 223 ? -35.831 -10.486 61.083 1.00 69.12 223 LYS A O 1
ATOM 1813 N N . PHE A 1 224 ? -33.889 -9.523 60.494 1.00 61.50 224 PHE A N 1
ATOM 1814 C CA . PHE A 1 224 ? -33.125 -10.052 61.624 1.00 61.50 224 PHE A CA 1
ATOM 1815 C C . PHE A 1 224 ? -33.608 -9.459 62.957 1.00 61.50 224 PHE A C 1
ATOM 1817 O O . PHE A 1 224 ? -33.794 -10.197 63.914 1.00 61.50 224 PHE A O 1
ATOM 1824 N N . PHE A 1 225 ? -33.893 -8.153 63.017 1.00 56.50 225 PHE A N 1
ATOM 1825 C CA . PHE A 1 225 ? -34.342 -7.501 64.255 1.00 56.50 225 PHE A CA 1
ATOM 1826 C C . PHE A 1 225 ? -35.766 -7.911 64.681 1.00 56.50 225 PHE A C 1
ATOM 1828 O O . PHE A 1 225 ? -36.044 -8.009 65.871 1.00 56.50 225 PHE A O 1
ATOM 1835 N N . GLU A 1 226 ? -36.656 -8.224 63.732 1.00 57.81 226 GLU A N 1
ATOM 1836 C CA . GLU A 1 226 ? -38.006 -8.729 64.039 1.00 57.81 226 GLU A CA 1
ATOM 1837 C C . GLU A 1 226 ? -38.010 -10.177 64.582 1.00 57.81 226 GLU A C 1
ATOM 1839 O O . GLU A 1 226 ? -38.960 -10.575 65.253 1.00 57.81 226 GLU A O 1
ATOM 1844 N N . GLN A 1 227 ? -36.949 -10.965 64.358 1.00 55.50 227 GLN A N 1
ATOM 1845 C CA . GLN A 1 227 ? -36.821 -12.339 64.875 1.00 55.50 227 GLN A CA 1
ATOM 1846 C C . GLN A 1 227 ? -36.225 -12.445 66.292 1.00 55.50 227 GLN A C 1
ATOM 1848 O O . GLN A 1 227 ? -36.234 -13.540 66.859 1.00 55.50 227 GLN A O 1
ATOM 1853 N N . PHE A 1 228 ? -35.773 -11.342 66.904 1.00 56.34 228 PHE A N 1
ATOM 1854 C CA . PHE A 1 228 ? -35.290 -11.311 68.295 1.00 56.34 228 PHE A CA 1
ATOM 1855 C C . PHE A 1 228 ? -36.205 -10.474 69.211 1.00 56.34 228 PHE A C 1
ATOM 1857 O O . PHE A 1 228 ? -35.820 -9.384 69.636 1.00 56.34 228 PHE A O 1
ATOM 1864 N N . PRO A 1 229 ? -37.408 -10.956 69.580 1.00 49.47 229 PRO A N 1
ATOM 1865 C CA . PRO A 1 229 ? -38.202 -10.307 70.614 1.00 49.47 229 PRO A CA 1
ATOM 1866 C C . PRO A 1 229 ? -37.585 -10.576 72.000 1.00 49.47 229 PRO A C 1
ATOM 1868 O O . PRO A 1 229 ? -37.522 -11.714 72.463 1.00 49.47 229 PRO A O 1
ATOM 1871 N N . GLU A 1 230 ? -37.093 -9.517 72.644 1.00 52.91 230 GLU A N 1
ATOM 1872 C CA . GLU A 1 230 ? -37.059 -9.275 74.100 1.00 52.91 230 GLU A CA 1
ATOM 1873 C C . GLU A 1 230 ? -37.011 -10.481 75.074 1.00 52.91 230 GLU A C 1
ATOM 1875 O O . GLU A 1 230 ? -37.823 -10.580 75.995 1.00 52.91 230 GLU A O 1
ATOM 1880 N N . LYS A 1 231 ? -36.041 -11.398 74.968 1.00 50.53 231 LYS A N 1
ATOM 1881 C CA . LYS A 1 231 ? -35.853 -12.451 75.997 1.00 50.53 231 LYS A CA 1
ATOM 1882 C C . LYS A 1 231 ? -34.591 -12.351 76.855 1.00 50.53 231 LYS A C 1
ATOM 1884 O O . LYS A 1 231 ? -34.332 -13.267 77.629 1.00 50.53 231 LYS A O 1
ATOM 1889 N N . ILE A 1 232 ? -33.851 -11.238 76.810 1.00 55.81 232 ILE A N 1
ATOM 1890 C CA . ILE A 1 232 ? -32.621 -11.059 77.617 1.00 55.81 232 ILE A CA 1
ATOM 1891 C C . ILE A 1 232 ? -32.631 -9.768 78.461 1.00 55.81 232 ILE A C 1
ATOM 1893 O O . ILE A 1 232 ? -31.592 -9.189 78.748 1.00 55.81 232 ILE A O 1
ATOM 1897 N N . LEU A 1 233 ? -33.800 -9.313 78.922 1.00 56.03 233 LEU A N 1
ATOM 1898 C CA . LEU A 1 233 ? -33.885 -8.299 79.983 1.00 56.03 233 LEU A CA 1
ATOM 1899 C C . LEU A 1 233 ? -34.688 -8.840 81.168 1.00 56.03 233 LEU A C 1
ATOM 1901 O O . LEU A 1 233 ? -35.802 -8.415 81.451 1.00 56.03 233 LEU A O 1
ATOM 1905 N N . LYS A 1 234 ? -34.104 -9.794 81.893 1.00 54.00 234 LYS A N 1
ATOM 1906 C CA . LYS A 1 234 ? -34.406 -9.942 83.319 1.00 54.00 234 LYS A CA 1
ATOM 1907 C C . LYS A 1 234 ? -33.115 -9.684 84.088 1.00 54.00 234 LYS A C 1
ATOM 1909 O O . LYS A 1 234 ? -32.212 -10.515 84.003 1.00 54.00 234 LYS A O 1
ATOM 1914 N N . PRO A 1 235 ? -32.988 -8.564 84.821 1.00 52.16 235 PRO A N 1
ATOM 1915 C CA . PRO A 1 235 ? -31.897 -8.426 85.769 1.00 52.16 235 PRO A CA 1
ATOM 1916 C C . PRO A 1 235 ? -32.102 -9.478 86.862 1.00 52.16 235 PRO A C 1
ATOM 1918 O O . PRO A 1 235 ? -33.109 -9.471 87.570 1.00 52.16 235 PRO A O 1
ATOM 1921 N N . VAL A 1 236 ? -31.156 -10.407 86.996 1.00 59.62 236 VAL A N 1
ATOM 1922 C CA . VAL A 1 236 ? -31.093 -11.302 88.155 1.00 59.62 236 VAL A CA 1
ATOM 1923 C C . VAL A 1 236 ? -30.569 -10.471 89.327 1.00 59.62 236 VAL A C 1
ATOM 1925 O O . VAL A 1 236 ? -29.388 -10.495 89.655 1.00 59.62 236 VAL A O 1
ATOM 1928 N N . ILE A 1 237 ? -31.453 -9.683 89.944 1.00 57.78 237 ILE A N 1
ATOM 1929 C CA . ILE A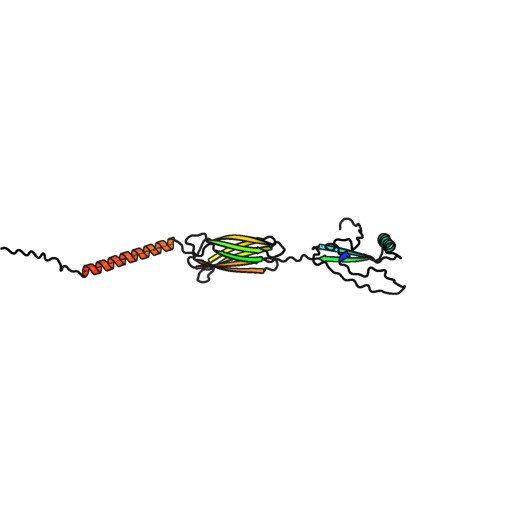 1 237 ? -31.222 -9.142 91.284 1.00 57.78 237 ILE A CA 1
ATOM 1930 C C . ILE A 1 237 ? -31.387 -10.321 92.238 1.00 57.78 237 ILE A C 1
ATOM 1932 O O . ILE A 1 237 ? -32.498 -10.678 92.623 1.00 57.78 237 ILE A O 1
ATOM 1936 N N . ASN A 1 238 ? -30.271 -10.953 92.590 1.00 51.84 238 ASN A N 1
ATOM 1937 C CA . ASN A 1 238 ? -30.229 -11.922 93.674 1.00 51.84 238 ASN A CA 1
ATOM 1938 C C . ASN A 1 238 ? -29.784 -11.189 94.946 1.00 51.84 238 ASN A C 1
ATOM 1940 O O . ASN A 1 238 ? -28.603 -11.126 95.279 1.00 51.84 238 ASN A O 1
ATOM 1944 N N . LEU A 1 239 ? -30.746 -10.579 95.640 1.00 61.62 239 LEU A N 1
ATOM 1945 C CA . LEU A 1 239 ? -30.568 -10.153 97.024 1.00 61.62 239 LEU A CA 1
ATOM 1946 C C . LEU A 1 239 ? -30.668 -11.397 97.910 1.00 61.62 239 LEU A C 1
ATOM 1948 O O . LEU A 1 239 ? -31.772 -11.852 98.210 1.00 61.62 239 LEU A O 1
ATOM 1952 N N . ARG A 1 240 ? -29.533 -11.925 98.381 1.00 53.38 240 ARG A N 1
ATOM 1953 C CA . ARG A 1 240 ? -29.532 -12.837 99.531 1.00 53.38 240 ARG A CA 1
ATOM 1954 C C . ARG A 1 240 ? -28.773 -12.221 100.700 1.00 53.38 240 ARG A C 1
ATOM 1956 O O . ARG A 1 240 ? -27.553 -12.252 100.763 1.00 53.38 240 ARG A O 1
ATOM 1963 N N . LYS A 1 241 ? -29.568 -11.680 101.626 1.00 50.41 241 LYS A N 1
ATOM 1964 C CA . LYS A 1 241 ? -29.233 -11.465 103.037 1.00 50.41 241 LYS A CA 1
ATOM 1965 C C . LYS A 1 241 ? -28.794 -12.790 103.674 1.00 50.41 241 LYS A C 1
ATOM 1967 O O . LYS A 1 241 ? -29.606 -13.717 103.706 1.00 50.41 241 LYS A O 1
ATOM 1972 N N . LYS A 1 242 ? -27.587 -12.848 104.229 1.00 50.91 242 LYS A N 1
ATOM 1973 C CA . LYS A 1 242 ? -27.289 -13.037 105.661 1.00 50.91 242 LYS A CA 1
ATOM 1974 C C . LYS A 1 242 ? -25.783 -13.104 105.859 1.00 50.91 242 LYS A C 1
ATOM 1976 O O . LYS A 1 242 ? -25.135 -13.784 105.038 1.00 50.91 242 LYS A O 1
#

Sequence (242 aa):
MPDGKRILHDPYKVDKTQSLGSWIRIQRSAIELWPQKEIKIPLSLDIHPQAKSGIYHSVIVFSFGSSLPEATGNAQNFRLPEILLNVEVKENLIEKLQLKNFKAEKNLYLSGPIKLILEIENVGNTKTEGEGEIYFYNKKGKEIDSIPVKISLEEGTTKKFEFSWEPKSTGQIKARVFLEYGKEKREIQDAIFFTFLPWKTLTLLIALILILLLILIKLINKKFFEQFPEKILKPVINLRKK

Foldseek 3Di:
DPDPDDDDDDLVPDDLLEAQSVQKDWDPDDDDDDPPDDDDIDIDGRRDPNRDFDKHKDKDFDFDDPDPVRRVVRSVVDDGDIDIDIDGDDDPWDFDKDWPDWDWPDQEAQADWTKIKTKMFGQTQAKKKKKWWWWKADPVRDTDDIDIDIDIDGHGDMDMDMDIHHDPDFFKMKIKTWMFMDPVRDIDIDIDIHGYHHVVVVVVVVVVVVVVVVVVVVVVVVVVVVVDPDPPPDPPPPDDDD

Radius of gyration: 43.46 Å; chains: 1; bounding box: 75×32×166 Å

pLDDT: mean 86.33, std 13.54, range [37.84, 98.19]